Protein AF-J9VRS9-F1 (afdb_monomer_lite)

InterPro domains:
  IPR029058 Alpha/Beta hydrolase fold [G3DSA:3.40.50.1820] (5-91)
  IPR029058 Alpha/Beta hydrolase fold [SSF53474] (12-67)

Foldseek 3Di:
DDPPPDPDFFEAAEDEFFADDLLQAAALVRDPPPCVVVVCVVVRYHYHRDFAWGDFLAFLVSRVVRVVVVLVQLQDCP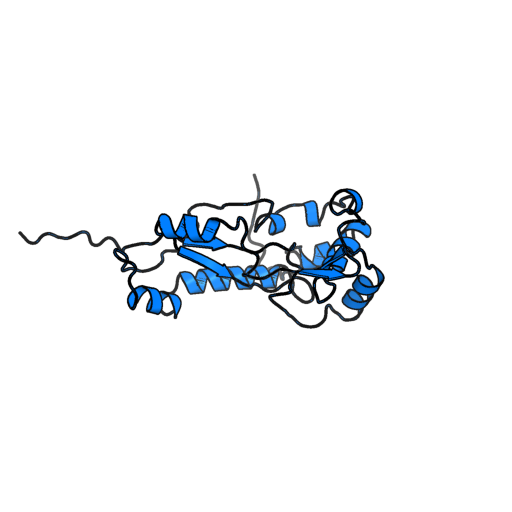HPVVVCCCVDPDVPHDGHYDDDPPDDDQDPCRVPSLVDCPLQPQDPCCVVPPVQAAPQDLVLLVVCVVVRNPDTDRHWDWDADPNYIATPSRRSNVSVNCSVVSDCVSVVRSPPVVDDPPPPDDDDDD

pLDDT: mean 72.9, std 18.83, range [24.62, 94.75]

Radius of gyration: 20.48 Å; chains: 1; bounding box: 52×32×69 Å

Secondary structure (DSSP, 8-state):
-------------EEEEE--STTTSB-TT--SSTTHHHHHHHTT-EEEEE--PPBTTB-HHHHHHHHHHHHHHHH-TTSHHHHHHHHS--TT---------S----STTTTTGGG-GGGTS---HHHHS-TTTB---HHHHHHHHHHTTSS--S-B-EEEETTEEEETTSTHHHHHHHHHHT-HHHHHHH-GGGS-GGG-------

Sequence (206 aa):
MSDKVNDRALSAPVVIHYHRGGMLIGSKGDIYPSFMPVYLQSRKILLILLNYRLLFPSSADDIIEDVRSLFIYIASAETELSFILFQRPLPGYFGSIVPRPIGWLDLFGMGGDWLLDFWINGVDVERTMPLDITLHDMAKADELMKTGGGAVVSEVESVLVDGKVTGELGRFNLWIAWQKRASSLAMSYLSLESQPDSLKYRISLG

Organism: Cryptococcus neoformans (strain H99 / ATCC 208821 / CBS 10515 / FGSC 9487) (NCBI:txid235443)

Structure (mmCIF, N/CA/C/O backbone):
data_AF-J9VRS9-F1
#
_entry.id   AF-J9VRS9-F1
#
loop_
_atom_site.group_PDB
_atom_site.id
_atom_site.type_symbol
_atom_site.label_atom_id
_atom_site.label_alt_id
_atom_site.label_comp_id
_atom_site.label_asym_id
_atom_site.label_entity_id
_atom_site.label_seq_id
_atom_site.pdbx_PDB_ins_code
_atom_site.Cartn_x
_atom_site.Cartn_y
_atom_site.Cartn_z
_atom_site.occupancy
_atom_site.B_iso_or_equiv
_atom_site.auth_seq_id
_atom_site.auth_comp_id
_atom_site.auth_asym_id
_atom_site.auth_atom_id
_atom_site.pdbx_PDB_model_num
ATOM 1 N N . MET A 1 1 ? -29.142 4.183 46.482 1.00 34.84 1 MET A N 1
ATOM 2 C CA . MET A 1 1 ? -28.276 3.286 45.692 1.00 34.84 1 MET A CA 1
ATOM 3 C C . MET A 1 1 ? -28.302 3.800 44.266 1.00 34.84 1 MET A C 1
ATOM 5 O O . MET A 1 1 ? -29.303 3.604 43.598 1.00 34.84 1 MET A O 1
ATOM 9 N N . SER A 1 2 ? -27.299 4.584 43.860 1.00 36.31 2 SER A N 1
ATOM 10 C CA . SER A 1 2 ? -27.148 4.985 42.459 1.00 36.31 2 SER A CA 1
ATOM 11 C C . SER A 1 2 ? -26.280 3.936 41.783 1.00 36.31 2 SER A C 1
ATOM 13 O O . SER A 1 2 ? -25.143 3.722 42.213 1.00 36.31 2 SER A O 1
ATOM 15 N N . ASP A 1 3 ? -26.810 3.285 40.758 1.00 35.25 3 ASP A N 1
ATOM 16 C CA . ASP A 1 3 ? -26.019 2.424 39.895 1.00 35.25 3 ASP A CA 1
ATOM 17 C C . ASP A 1 3 ? -24.893 3.257 39.283 1.00 35.25 3 ASP A C 1
ATOM 19 O O . ASP A 1 3 ? -25.112 4.131 38.444 1.00 35.25 3 ASP A O 1
ATOM 23 N N . LYS A 1 4 ? -23.663 3.001 39.739 1.00 37.66 4 LYS A N 1
ATOM 24 C CA . LYS A 1 4 ? -22.459 3.355 38.996 1.00 37.66 4 LYS A CA 1
ATOM 25 C C . LYS A 1 4 ? -22.450 2.470 37.754 1.00 37.66 4 LYS A C 1
ATOM 27 O O . LYS A 1 4 ? -21.877 1.383 37.764 1.00 37.66 4 LYS A O 1
ATOM 32 N N . VAL A 1 5 ? -23.149 2.905 36.709 1.00 41.66 5 VAL A N 1
ATOM 33 C CA . VAL A 1 5 ? -23.023 2.331 35.370 1.00 41.66 5 VAL A CA 1
ATOM 34 C C . VAL A 1 5 ? -21.581 2.580 34.941 1.00 41.66 5 VAL A C 1
ATOM 36 O O . VAL A 1 5 ? -21.230 3.696 34.595 1.00 41.66 5 VAL A O 1
ATOM 39 N N . ASN A 1 6 ? -20.752 1.545 35.095 1.00 41.41 6 ASN A N 1
ATOM 40 C CA . ASN A 1 6 ? -19.376 1.397 34.622 1.00 41.41 6 ASN A CA 1
ATOM 41 C C . ASN A 1 6 ? -18.811 2.602 33.841 1.00 41.41 6 ASN A C 1
ATOM 43 O O . ASN A 1 6 ? -19.064 2.722 32.645 1.00 41.41 6 ASN A O 1
ATOM 47 N N . ASP A 1 7 ? -17.935 3.387 34.481 1.00 43.78 7 ASP A N 1
ATOM 48 C CA . ASP A 1 7 ? -17.054 4.408 33.874 1.00 43.78 7 ASP A CA 1
ATOM 49 C C . ASP A 1 7 ? -16.003 3.804 32.905 1.00 43.78 7 ASP A C 1
ATOM 51 O O . ASP A 1 7 ? -14.860 4.254 32.815 1.00 43.78 7 ASP A O 1
ATOM 55 N N . ARG A 1 8 ? -16.335 2.731 32.177 1.00 44.84 8 ARG A N 1
ATOM 56 C CA . ARG A 1 8 ? -15.472 2.213 31.117 1.00 44.84 8 ARG A CA 1
ATOM 57 C C . ARG A 1 8 ? -15.678 3.085 29.889 1.00 44.84 8 ARG A C 1
ATOM 59 O O . ARG A 1 8 ? -16.719 2.997 29.244 1.00 44.84 8 ARG A O 1
ATOM 66 N N . ALA A 1 9 ? -14.662 3.880 29.558 1.00 52.41 9 ALA A N 1
ATOM 67 C CA . ALA A 1 9 ? -14.534 4.491 28.243 1.00 52.41 9 ALA A CA 1
ATOM 68 C C . ALA A 1 9 ? -14.827 3.425 27.172 1.00 52.41 9 ALA A C 1
ATOM 70 O O . ALA A 1 9 ? -14.155 2.391 27.118 1.00 52.41 9 ALA A O 1
ATOM 71 N N . LEU A 1 10 ? -15.886 3.633 26.386 1.00 52.78 10 LEU A N 1
ATOM 72 C CA . LEU A 1 10 ? -16.260 2.723 25.309 1.00 52.78 10 LEU A CA 1
ATOM 73 C C . LEU A 1 10 ? -15.180 2.808 24.229 1.00 52.78 10 LEU A C 1
ATOM 75 O O . LEU A 1 10 ? -14.914 3.885 23.705 1.00 52.78 10 LEU A O 1
ATOM 79 N N . SER A 1 11 ? -14.567 1.676 23.897 1.00 64.00 11 SER A N 1
ATOM 80 C CA . SER A 1 11 ? -13.533 1.577 22.869 1.00 64.00 11 SER A CA 1
ATOM 81 C C . SER A 1 11 ? -14.033 0.752 21.684 1.00 64.00 11 SER A C 1
ATOM 83 O O . SER A 1 11 ? -14.698 -0.272 21.856 1.00 64.00 11 SER A O 1
ATOM 85 N N . ALA A 1 12 ? -13.719 1.201 20.466 1.00 70.62 12 ALA A N 1
ATOM 86 C CA . ALA A 1 12 ? -13.956 0.439 19.244 1.00 70.62 12 ALA A CA 1
ATOM 87 C C . ALA A 1 12 ? -12.667 -0.247 18.787 1.00 70.62 12 ALA A C 1
ATOM 89 O O . ALA A 1 12 ? -11.624 0.408 18.741 1.00 70.62 12 ALA A O 1
ATOM 90 N N . PRO A 1 13 ? -12.706 -1.542 18.426 1.00 79.06 13 PRO A N 1
ATOM 91 C CA . PRO A 1 13 ? -11.600 -2.145 17.701 1.00 79.06 13 PRO A CA 1
ATOM 92 C C . PRO A 1 13 ? -11.458 -1.463 16.336 1.00 79.06 13 PRO A C 1
ATOM 94 O O . PRO A 1 13 ? -12.447 -1.227 15.636 1.00 79.06 13 PRO A O 1
ATOM 97 N N . VAL A 1 14 ? -10.216 -1.165 15.966 1.00 81.06 14 VAL A N 1
ATOM 98 C CA . VAL A 1 14 ? -9.851 -0.544 14.692 1.00 81.06 14 VAL A CA 1
ATOM 99 C C . VAL A 1 14 ? -8.888 -1.472 13.964 1.00 81.06 14 VAL A C 1
ATOM 101 O O . VAL A 1 14 ? -7.942 -1.981 14.562 1.00 81.06 14 VAL A O 1
ATOM 104 N N . VAL A 1 15 ? -9.122 -1.670 12.673 1.00 86.38 15 VAL A N 1
ATOM 105 C CA . VAL A 1 15 ? -8.170 -2.260 11.733 1.00 86.38 15 VAL A CA 1
ATOM 106 C C . VAL A 1 15 ? -7.666 -1.142 10.836 1.00 86.38 15 VAL A C 1
ATOM 108 O O . VAL A 1 15 ? -8.458 -0.416 10.238 1.00 86.38 15 VAL A O 1
ATOM 111 N N . ILE A 1 16 ? -6.348 -1.010 10.752 1.00 86.31 16 ILE A N 1
ATOM 112 C CA . ILE A 1 16 ? -5.677 -0.113 9.816 1.00 86.31 16 ILE A CA 1
ATOM 113 C C . ILE A 1 16 ? -5.207 -0.975 8.650 1.00 86.31 16 ILE A C 1
ATOM 115 O O . ILE A 1 16 ? -4.517 -1.971 8.864 1.00 86.31 16 ILE A O 1
ATOM 119 N N . HIS A 1 17 ? -5.609 -0.621 7.436 1.00 88.19 17 HIS A N 1
ATOM 120 C CA . HIS A 1 17 ? -5.218 -1.324 6.221 1.00 88.19 17 HIS A CA 1
ATOM 121 C C . HIS A 1 17 ? -4.231 -0.475 5.426 1.00 88.19 17 HIS A C 1
ATOM 123 O O . HIS A 1 17 ? -4.539 0.648 5.027 1.00 88.19 17 HIS A O 1
ATOM 129 N N . TYR A 1 18 ? -3.047 -1.043 5.215 1.00 87.12 18 TYR A N 1
ATOM 130 C CA . TYR A 1 18 ? -2.034 -0.521 4.311 1.00 87.12 18 TYR A CA 1
ATOM 131 C C . TYR A 1 18 ? -2.189 -1.233 2.970 1.00 87.12 18 TYR A C 1
ATOM 133 O O . TYR A 1 18 ? -2.230 -2.466 2.916 1.00 87.12 18 TYR A O 1
ATOM 141 N N . HIS A 1 19 ? -2.322 -0.456 1.900 1.00 88.12 19 HIS A N 1
ATOM 142 C CA . HIS A 1 19 ? -2.557 -0.991 0.564 1.00 88.12 19 HIS A CA 1
ATOM 143 C C . HIS A 1 19 ? -1.327 -1.718 -0.005 1.00 88.12 19 HIS A C 1
ATOM 145 O O . HIS A 1 19 ? -0.219 -1.627 0.529 1.00 88.12 19 HIS A O 1
ATOM 151 N N . ARG A 1 20 ? -1.519 -2.469 -1.099 1.00 82.94 20 ARG A N 1
ATOM 152 C CA . ARG A 1 20 ? -0.439 -3.226 -1.754 1.00 82.94 20 ARG A CA 1
ATOM 153 C C . ARG A 1 20 ? 0.386 -2.303 -2.654 1.00 82.94 20 ARG A C 1
ATOM 155 O O . ARG A 1 20 ? 0.269 -1.085 -2.592 1.00 82.94 20 ARG A O 1
ATOM 162 N N . GLY A 1 21 ? 1.225 -2.898 -3.502 1.00 83.31 21 GLY A N 1
ATOM 163 C CA . GLY A 1 21 ? 2.004 -2.172 -4.509 1.00 83.31 21 GLY A CA 1
ATOM 164 C C . GLY A 1 21 ? 3.462 -1.939 -4.125 1.00 83.31 21 GLY A C 1
ATOM 165 O O . GLY A 1 21 ? 4.133 -1.113 -4.743 1.00 83.31 21 GLY A O 1
ATOM 166 N N . GLY A 1 22 ? 3.959 -2.666 -3.115 1.00 81.25 22 GLY A N 1
ATOM 167 C CA . GLY A 1 22 ? 5.380 -2.697 -2.772 1.00 81.25 22 GLY A CA 1
ATOM 168 C C . GLY A 1 22 ? 5.943 -1.312 -2.452 1.00 81.25 22 GLY A C 1
ATOM 169 O O . GLY A 1 22 ? 7.040 -0.970 -2.877 1.00 81.25 22 GLY A O 1
ATOM 170 N N . MET A 1 23 ? 5.139 -0.467 -1.800 1.00 87.62 23 MET A N 1
ATOM 171 C CA . MET A 1 23 ? 5.456 0.934 -1.501 1.00 87.62 23 MET A CA 1
ATOM 172 C C . MET A 1 23 ? 5.707 1.839 -2.722 1.00 87.62 23 MET A C 1
ATOM 174 O O . MET A 1 23 ? 5.973 3.010 -2.516 1.00 87.62 23 MET A O 1
ATOM 178 N N . LEU A 1 24 ? 5.623 1.370 -3.969 1.00 87.62 24 LEU A N 1
ATOM 179 C CA . LEU A 1 24 ? 5.909 2.166 -5.178 1.00 87.62 24 LEU A CA 1
ATOM 180 C C . LEU A 1 24 ? 4.651 2.599 -5.928 1.00 87.62 24 LEU A C 1
ATOM 182 O O . LEU A 1 24 ? 4.670 3.596 -6.655 1.00 87.62 24 LEU A O 1
ATOM 186 N N . ILE A 1 25 ? 3.590 1.811 -5.781 1.00 90.06 25 ILE A N 1
ATOM 187 C CA . ILE A 1 25 ? 2.266 2.025 -6.362 1.00 90.06 25 ILE A CA 1
ATOM 188 C C . ILE A 1 25 ? 1.191 1.638 -5.336 1.00 90.06 25 ILE A C 1
ATOM 190 O O . ILE A 1 25 ? 1.514 1.185 -4.238 1.00 90.06 25 ILE A O 1
ATOM 194 N N . GLY A 1 26 ? -0.075 1.776 -5.714 1.00 90.38 26 GLY A N 1
ATOM 195 C CA . GLY A 1 26 ? -1.242 1.443 -4.907 1.00 90.38 26 GLY A CA 1
ATOM 196 C C . GLY A 1 26 ? -1.982 2.680 -4.410 1.00 90.38 26 GLY A C 1
ATOM 197 O O . GLY A 1 26 ? -1.518 3.810 -4.559 1.00 90.38 26 GLY A O 1
ATOM 198 N N . SER A 1 27 ? -3.159 2.443 -3.844 1.00 92.56 27 SER A N 1
ATOM 199 C CA . SER A 1 27 ? -3.989 3.448 -3.188 1.00 92.56 27 SER A CA 1
ATOM 200 C C . SER A 1 27 ? -4.860 2.771 -2.134 1.00 92.56 27 SER A C 1
ATOM 202 O O . SER A 1 27 ? -5.050 1.554 -2.145 1.00 92.56 27 SER A O 1
ATOM 204 N N . LYS A 1 28 ? -5.481 3.555 -1.255 1.00 91.50 28 LYS A N 1
ATOM 205 C CA . LYS A 1 28 ? -6.481 3.085 -0.285 1.00 91.50 28 LYS A CA 1
ATOM 206 C C . LYS A 1 28 ? -7.670 2.344 -0.919 1.00 91.50 28 LYS A C 1
ATOM 208 O O . LYS A 1 28 ? -8.435 1.708 -0.198 1.00 91.50 28 LYS A O 1
ATOM 213 N N . GLY A 1 29 ? -7.866 2.466 -2.236 1.00 90.19 29 GLY A N 1
ATOM 214 C CA . GLY A 1 29 ? -8.877 1.728 -2.992 1.00 90.19 29 GLY A CA 1
ATOM 215 C C . GLY A 1 29 ? -8.516 0.259 -3.235 1.00 90.19 29 GLY A C 1
ATOM 216 O O . GLY A 1 29 ? -9.416 -0.552 -3.453 1.00 90.19 29 GLY A O 1
ATOM 217 N N . ASP A 1 30 ? -7.235 -0.106 -3.133 1.00 87.00 30 ASP A N 1
ATOM 218 C CA . ASP A 1 30 ? -6.729 -1.476 -3.287 1.00 87.00 30 ASP A CA 1
ATOM 219 C C . ASP A 1 30 ? -6.983 -2.315 -2.024 1.00 87.00 30 ASP A C 1
ATOM 221 O O . ASP A 1 30 ? -6.085 -2.744 -1.296 1.00 87.00 30 ASP A O 1
ATOM 225 N N . ILE A 1 31 ? -8.267 -2.506 -1.727 1.00 86.50 31 ILE A N 1
ATOM 226 C CA . ILE A 1 31 ? -8.725 -3.253 -0.565 1.00 86.50 31 ILE A CA 1
ATOM 227 C C . ILE A 1 31 ? -8.597 -4.744 -0.851 1.00 86.50 31 ILE A C 1
ATOM 229 O O . ILE A 1 31 ? -9.312 -5.308 -1.686 1.00 86.50 31 ILE A O 1
ATOM 233 N N . TYR A 1 32 ? -7.766 -5.414 -0.060 1.00 80.62 32 TYR A N 1
ATOM 234 C CA . TYR A 1 32 ? -7.647 -6.860 -0.093 1.00 80.62 32 TYR A CA 1
ATOM 235 C C . TYR A 1 32 ? -7.672 -7.461 1.320 1.00 80.62 32 TYR A C 1
ATOM 237 O O . TYR A 1 32 ? -6.973 -6.967 2.205 1.00 80.62 32 TYR A O 1
ATOM 245 N N . PRO A 1 33 ? -8.427 -8.554 1.534 1.00 85.50 33 PRO A N 1
ATOM 246 C CA . PRO A 1 33 ? -9.375 -9.163 0.600 1.00 85.50 33 PRO A CA 1
ATOM 247 C C . PRO A 1 33 ? -10.647 -8.311 0.452 1.00 85.50 33 PRO A C 1
ATOM 249 O O . PRO A 1 33 ? -11.064 -7.630 1.387 1.00 85.50 33 PRO A O 1
ATOM 252 N N . SER A 1 34 ? -11.314 -8.387 -0.701 1.00 87.88 34 SER A N 1
ATOM 253 C CA . SER A 1 34 ? -12.469 -7.526 -1.027 1.00 87.88 34 SER A CA 1
ATOM 254 C C . SER A 1 34 ? -13.668 -7.679 -0.079 1.00 87.88 34 SER A C 1
ATOM 256 O O . SER A 1 34 ? -14.477 -6.762 0.049 1.00 87.88 34 SER A O 1
ATOM 258 N N . PHE A 1 35 ? -13.780 -8.805 0.635 1.00 88.88 35 PHE A N 1
ATOM 259 C CA . PHE A 1 35 ? -14.828 -9.018 1.639 1.00 88.88 35 PHE A CA 1
ATOM 260 C C . PHE A 1 35 ? -14.574 -8.273 2.963 1.00 88.88 35 PHE A C 1
ATOM 262 O O . PHE A 1 35 ? -15.483 -8.174 3.792 1.00 88.88 35 PHE A O 1
ATOM 269 N N . MET A 1 36 ? -13.351 -7.784 3.196 1.00 89.56 36 MET A N 1
ATOM 270 C CA . MET A 1 36 ? -12.912 -7.249 4.486 1.00 89.56 36 MET A CA 1
ATOM 271 C C . MET A 1 36 ? -13.786 -6.096 5.007 1.00 89.56 36 MET A C 1
ATOM 273 O O . MET A 1 36 ? -14.166 -6.165 6.178 1.00 89.56 36 MET A O 1
ATOM 277 N N . PRO A 1 37 ? -14.188 -5.088 4.203 1.00 91.19 37 PRO A N 1
ATOM 278 C CA . PRO A 1 37 ? -15.027 -3.996 4.700 1.00 91.19 37 PRO A CA 1
ATOM 279 C C . PRO A 1 37 ? -16.362 -4.490 5.264 1.00 91.19 37 PRO A C 1
ATOM 281 O O . PRO A 1 37 ? -16.722 -4.159 6.393 1.00 91.19 37 PRO A O 1
ATOM 284 N N . VAL A 1 38 ? -17.059 -5.355 4.517 1.00 92.12 38 VAL A N 1
ATOM 285 C CA . VAL A 1 38 ? -18.355 -5.920 4.926 1.00 92.12 38 VAL A CA 1
ATOM 286 C C . VAL A 1 38 ? -18.194 -6.784 6.177 1.00 92.12 38 VAL A C 1
ATOM 288 O O . VAL A 1 38 ? -18.985 -6.682 7.119 1.00 92.12 38 VAL A O 1
ATOM 291 N N . TYR A 1 39 ? -17.146 -7.610 6.219 1.00 92.44 39 TYR A N 1
ATOM 292 C CA . TYR A 1 39 ? -16.859 -8.471 7.361 1.00 92.44 39 TYR A CA 1
ATOM 293 C C . TYR A 1 39 ? -16.598 -7.664 8.640 1.00 92.44 39 TYR A C 1
ATOM 295 O O . TYR A 1 39 ? -17.257 -7.901 9.655 1.00 92.44 39 TYR A O 1
ATOM 303 N N . LEU A 1 40 ? -15.690 -6.685 8.596 1.00 90.19 40 LEU A N 1
ATOM 304 C CA . LEU A 1 40 ? -15.343 -5.853 9.752 1.00 90.19 40 LEU A CA 1
ATOM 305 C C . LEU A 1 40 ? -16.533 -5.012 10.219 1.00 90.19 40 LEU A C 1
ATOM 307 O O . LEU A 1 40 ? -16.828 -4.981 11.417 1.00 90.19 40 LEU A O 1
ATOM 311 N N . GLN A 1 41 ? -17.290 -4.437 9.282 1.00 86.94 41 GLN A N 1
ATOM 312 C CA . GLN A 1 41 ? -18.505 -3.691 9.595 1.00 86.94 41 GLN A CA 1
ATOM 313 C C . GLN A 1 41 ? -19.533 -4.565 10.328 1.00 86.94 41 GLN A C 1
ATOM 315 O O . GLN A 1 41 ? -20.074 -4.143 11.351 1.00 86.94 41 GLN A O 1
ATOM 320 N N . SER A 1 42 ? -19.759 -5.808 9.880 1.00 90.44 42 SER A N 1
ATOM 321 C CA . SER A 1 42 ? -20.684 -6.742 10.546 1.00 90.44 42 SER A CA 1
ATOM 322 C C . SER A 1 42 ? -20.274 -7.084 11.989 1.00 90.44 42 SER A C 1
ATOM 324 O O . SER A 1 42 ? -21.116 -7.422 12.822 1.00 90.44 42 SER A O 1
ATOM 326 N N . ARG A 1 43 ? -18.978 -6.959 12.303 1.00 88.06 43 ARG A N 1
ATOM 327 C CA . ARG A 1 43 ? -18.382 -7.194 13.627 1.00 88.06 43 ARG A CA 1
ATOM 328 C C . ARG A 1 43 ? -18.233 -5.919 14.455 1.00 88.06 43 ARG A C 1
ATOM 330 O O . ARG A 1 43 ? -17.713 -5.993 15.564 1.00 88.06 43 ARG A O 1
ATOM 337 N N . LYS A 1 44 ? -18.709 -4.778 13.943 1.00 83.06 44 LYS A N 1
ATOM 338 C CA . LYS A 1 44 ? -18.564 -3.453 14.562 1.00 83.06 44 LYS A CA 1
ATOM 339 C C . LYS A 1 44 ? -17.096 -3.058 14.781 1.00 83.06 44 LYS A C 1
ATOM 341 O O . LYS A 1 44 ? -16.749 -2.430 15.777 1.00 83.06 44 LYS A O 1
ATOM 346 N N . ILE A 1 45 ? -16.237 -3.452 13.844 1.00 84.44 45 ILE A N 1
ATOM 347 C CA . ILE A 1 45 ? -14.826 -3.075 13.797 1.00 84.44 45 ILE A CA 1
ATOM 348 C C . ILE A 1 45 ? -14.686 -1.941 12.783 1.00 84.44 45 ILE A C 1
ATOM 350 O O . ILE A 1 45 ? -15.175 -2.050 11.658 1.00 84.44 45 ILE A O 1
ATOM 354 N N . LEU A 1 46 ? -14.032 -0.850 13.182 1.00 83.94 46 LEU A N 1
ATOM 355 C CA . LEU A 1 46 ? -13.735 0.259 12.279 1.00 83.94 46 LEU A CA 1
ATOM 356 C C . LEU A 1 46 ? -12.586 -0.137 11.350 1.00 83.94 46 LEU A C 1
ATOM 358 O O . LEU A 1 46 ? -11.583 -0.678 11.806 1.00 83.94 46 LEU A O 1
ATOM 362 N N . LEU A 1 47 ? -12.724 0.155 10.060 1.00 87.19 47 LEU A N 1
ATOM 363 C CA . LEU A 1 47 ? -11.665 -0.019 9.070 1.00 87.19 47 LEU A CA 1
ATOM 364 C C . LEU A 1 47 ? -11.156 1.359 8.644 1.00 87.19 47 LEU A C 1
ATOM 366 O O . LEU A 1 47 ? -11.930 2.170 8.140 1.00 87.19 47 LEU A O 1
ATOM 370 N N . ILE A 1 48 ? -9.864 1.609 8.841 1.00 87.69 48 ILE A N 1
ATOM 371 C CA . ILE A 1 48 ? -9.167 2.800 8.356 1.00 87.69 48 ILE A CA 1
ATOM 372 C C . ILE A 1 48 ? -8.343 2.389 7.142 1.00 87.69 48 ILE A C 1
ATOM 374 O O . ILE A 1 48 ? -7.418 1.588 7.258 1.00 87.69 48 ILE A O 1
ATOM 378 N N . LEU A 1 49 ? -8.694 2.946 5.987 1.00 89.50 49 LEU A N 1
ATOM 379 C CA . LEU A 1 49 ? -7.931 2.832 4.749 1.00 89.50 49 LEU A CA 1
ATOM 380 C C . LEU A 1 49 ? -7.129 4.122 4.588 1.00 89.50 49 LEU A C 1
ATOM 382 O O . LEU A 1 49 ? -7.716 5.207 4.660 1.00 89.50 49 LEU A O 1
ATOM 386 N N . LEU A 1 50 ? -5.822 4.029 4.366 1.00 89.06 50 LEU A N 1
ATOM 387 C CA . LEU A 1 50 ? -4.976 5.210 4.210 1.00 89.06 50 LEU A CA 1
ATOM 388 C C . LEU A 1 50 ? -4.130 5.159 2.945 1.00 89.06 50 LEU A C 1
ATOM 390 O O . LEU A 1 50 ? -3.744 4.092 2.480 1.00 89.06 50 LEU A O 1
ATOM 394 N N . ASN A 1 51 ? -3.821 6.353 2.452 1.00 93.62 51 ASN A N 1
ATOM 395 C CA . ASN A 1 51 ? -2.704 6.592 1.553 1.00 93.62 51 ASN A CA 1
ATOM 396 C C . ASN A 1 51 ? -1.513 7.040 2.411 1.00 93.62 51 ASN A C 1
ATOM 398 O O . ASN A 1 51 ? -1.690 7.819 3.352 1.00 93.62 51 ASN A O 1
ATOM 402 N N . TYR A 1 52 ? -0.320 6.572 2.075 1.00 92.31 52 TYR A N 1
ATOM 403 C CA . TYR A 1 52 ? 0.955 6.999 2.657 1.00 92.31 52 TYR A CA 1
ATOM 404 C C . TYR A 1 52 ? 1.919 7.319 1.512 1.00 92.31 52 TYR A C 1
ATOM 406 O O . TYR A 1 52 ? 1.700 6.869 0.387 1.00 92.31 52 TYR A O 1
ATOM 414 N N . ARG A 1 53 ? 2.951 8.136 1.750 1.00 94.25 53 ARG A N 1
ATOM 415 C CA . ARG A 1 53 ? 3.929 8.491 0.710 1.00 94.25 53 ARG A CA 1
ATOM 416 C C . ARG A 1 53 ? 4.521 7.232 0.070 1.00 94.25 53 ARG A C 1
ATOM 418 O O . ARG A 1 53 ? 4.888 6.292 0.757 1.00 94.25 53 ARG A O 1
ATOM 425 N N . LEU A 1 54 ? 4.620 7.208 -1.254 1.00 91.81 54 LEU A N 1
ATOM 426 C CA . LEU A 1 54 ? 5.192 6.087 -1.998 1.00 91.81 54 LEU A CA 1
ATOM 427 C C . LEU A 1 54 ? 6.673 6.328 -2.282 1.00 91.81 54 LEU A C 1
ATOM 429 O O . LEU A 1 54 ? 7.090 7.456 -2.561 1.00 91.81 54 LEU A O 1
ATOM 433 N N . LEU A 1 55 ? 7.454 5.252 -2.258 1.00 87.12 55 LEU A N 1
ATOM 434 C CA . LEU A 1 55 ? 8.877 5.262 -2.533 1.00 87.12 55 LEU A CA 1
ATOM 435 C C . LEU A 1 55 ? 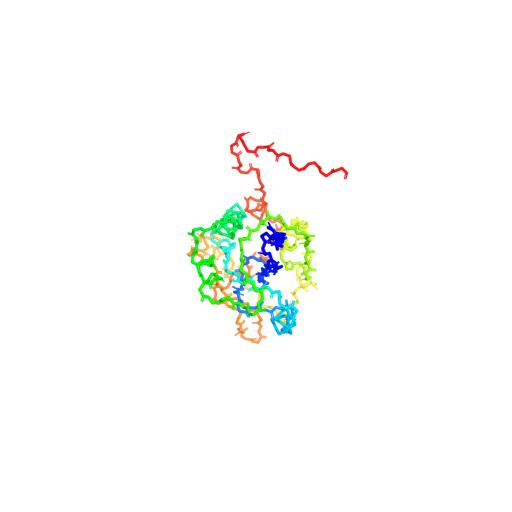9.195 5.889 -3.889 1.00 87.12 55 LEU A C 1
ATOM 437 O O . LEU A 1 55 ? 8.509 5.717 -4.900 1.00 87.12 55 LEU A O 1
ATOM 441 N N . PHE A 1 56 ? 10.299 6.621 -3.811 1.00 85.94 56 PHE A N 1
ATOM 442 C CA . PHE A 1 56 ? 10.952 7.477 -4.779 1.00 85.94 56 PHE A CA 1
ATOM 443 C C . PHE A 1 56 ? 10.048 8.517 -5.473 1.00 85.94 56 PHE A C 1
ATOM 445 O O . PHE A 1 56 ? 9.254 8.166 -6.346 1.00 85.94 56 PHE A O 1
ATOM 452 N N . PRO A 1 57 ? 10.172 9.818 -5.134 1.00 89.50 57 PRO A N 1
ATOM 453 C CA . PRO A 1 57 ? 11.284 10.449 -4.399 1.00 89.50 57 PRO A CA 1
ATOM 454 C C . PRO A 1 57 ? 11.298 10.232 -2.879 1.00 89.50 57 PRO A 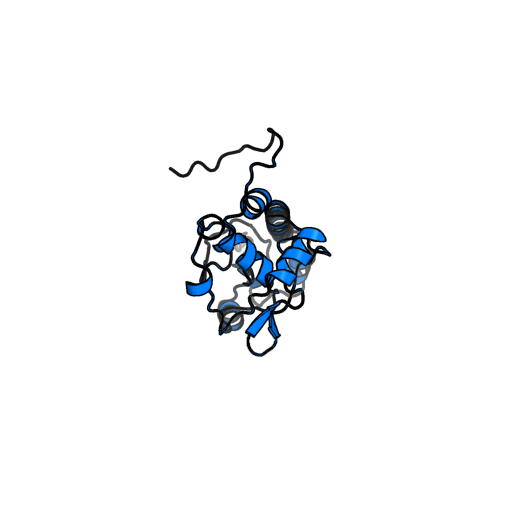C 1
ATOM 456 O O . PRO A 1 57 ? 12.325 10.495 -2.260 1.00 89.50 57 PRO A O 1
ATOM 459 N N . SER A 1 58 ? 10.199 9.779 -2.270 1.00 90.75 58 SER A N 1
ATOM 460 C CA . SER A 1 58 ? 10.146 9.578 -0.817 1.00 90.75 58 SER A CA 1
ATOM 461 C C . SER A 1 58 ? 10.982 8.382 -0.363 1.00 90.75 58 SER A C 1
ATOM 463 O O . SER A 1 58 ? 11.303 7.481 -1.144 1.00 90.75 58 SER A O 1
ATOM 465 N N . SER A 1 59 ? 11.324 8.400 0.918 1.00 85.56 59 SER A N 1
ATOM 466 C CA . SER A 1 59 ? 12.135 7.413 1.628 1.00 85.56 59 SER A CA 1
ATOM 467 C C . SER A 1 59 ? 11.297 6.541 2.569 1.00 85.56 59 SER A C 1
ATOM 469 O O . SER A 1 59 ? 10.130 6.829 2.832 1.00 85.56 59 SER A O 1
ATOM 471 N N . ALA A 1 60 ? 11.897 5.483 3.121 1.00 80.38 60 ALA A N 1
ATOM 472 C CA . ALA A 1 60 ? 11.267 4.716 4.194 1.00 80.38 60 ALA A CA 1
ATOM 473 C C . ALA A 1 60 ? 10.988 5.573 5.446 1.00 80.38 60 ALA A C 1
ATOM 475 O O . ALA A 1 60 ? 9.969 5.372 6.105 1.00 80.38 60 ALA A O 1
ATOM 476 N N . ASP A 1 61 ? 11.835 6.563 5.747 1.00 80.56 61 ASP A N 1
ATOM 477 C CA . ASP A 1 61 ? 11.634 7.474 6.883 1.00 80.56 61 ASP A CA 1
ATOM 478 C C . ASP A 1 61 ? 10.372 8.327 6.714 1.00 80.56 61 ASP A C 1
ATOM 480 O O . ASP A 1 61 ? 9.603 8.487 7.663 1.00 80.56 61 ASP A O 1
ATOM 484 N N . ASP A 1 62 ? 10.114 8.803 5.494 1.00 86.75 62 ASP A N 1
ATOM 485 C CA . ASP A 1 62 ? 8.886 9.524 5.148 1.00 86.75 62 ASP A CA 1
ATOM 486 C C . ASP A 1 62 ? 7.638 8.653 5.388 1.00 86.75 62 ASP A C 1
ATOM 488 O O . ASP A 1 62 ? 6.642 9.103 5.955 1.00 86.75 62 ASP A O 1
ATOM 492 N N . ILE A 1 63 ? 7.702 7.374 5.011 1.00 87.06 63 ILE A N 1
ATOM 493 C CA . ILE A 1 63 ? 6.611 6.411 5.229 1.00 87.06 63 ILE A CA 1
ATOM 494 C C . ILE A 1 63 ? 6.389 6.172 6.726 1.00 87.06 63 ILE A C 1
ATOM 496 O O . ILE A 1 63 ? 5.252 6.175 7.206 1.00 87.06 63 ILE A O 1
ATOM 500 N N . ILE A 1 64 ? 7.471 5.992 7.486 1.00 83.56 64 ILE A N 1
ATOM 501 C CA . ILE A 1 64 ? 7.419 5.815 8.941 1.00 83.56 64 ILE A CA 1
ATOM 502 C C . ILE A 1 64 ? 6.837 7.063 9.615 1.00 83.56 64 ILE A C 1
ATOM 504 O O . ILE A 1 64 ? 6.071 6.943 10.575 1.00 83.56 64 ILE A O 1
ATOM 508 N N . GLU A 1 65 ? 7.174 8.258 9.136 1.00 86.94 65 GLU A N 1
ATOM 509 C CA . GLU A 1 65 ? 6.595 9.507 9.622 1.00 86.94 65 GLU A CA 1
ATOM 510 C C . GLU A 1 65 ? 5.086 9.572 9.354 1.00 86.94 65 GLU A C 1
ATOM 512 O O . GLU A 1 65 ? 4.331 9.910 10.267 1.00 86.94 65 GLU A O 1
ATOM 517 N N . ASP A 1 66 ? 4.622 9.175 8.167 1.00 90.62 66 ASP A N 1
ATOM 518 C CA . ASP A 1 66 ? 3.187 9.128 7.850 1.00 90.62 66 ASP A CA 1
ATOM 519 C C . ASP A 1 66 ? 2.438 8.155 8.770 1.00 90.62 66 ASP A C 1
ATOM 521 O O . ASP A 1 66 ? 1.365 8.465 9.294 1.00 90.62 66 ASP A O 1
ATOM 525 N N . VAL A 1 67 ? 3.038 6.994 9.043 1.00 85.56 67 VAL A N 1
ATOM 526 C CA . VAL A 1 67 ? 2.500 6.000 9.981 1.00 85.56 67 VAL A CA 1
ATOM 527 C C . VAL A 1 67 ? 2.425 6.568 11.395 1.00 85.56 67 VAL A C 1
ATOM 529 O O . VAL A 1 67 ? 1.397 6.441 12.058 1.00 85.56 67 VAL A O 1
ATOM 532 N N . ARG A 1 68 ? 3.482 7.232 11.875 1.00 84.25 68 ARG A N 1
ATOM 533 C CA . ARG A 1 68 ? 3.486 7.871 13.201 1.00 84.25 68 ARG A CA 1
ATOM 534 C C . ARG A 1 68 ? 2.412 8.950 13.293 1.00 84.25 68 ARG A C 1
ATOM 536 O O . ARG A 1 68 ? 1.660 8.967 14.267 1.00 84.25 68 ARG A O 1
ATOM 543 N N . SER A 1 69 ? 2.308 9.794 12.271 1.00 89.12 69 SER A N 1
ATOM 544 C CA . SER A 1 69 ? 1.288 10.837 12.160 1.00 89.12 69 SER A CA 1
ATOM 545 C C . SER A 1 69 ? -0.125 10.259 12.205 1.00 89.12 69 SER A C 1
ATOM 547 O O . SER A 1 69 ? -0.971 10.787 12.925 1.00 89.12 69 SER A O 1
ATOM 549 N N . LEU A 1 70 ? -0.373 9.126 11.540 1.00 86.94 70 LEU A N 1
ATOM 550 C CA . LEU A 1 70 ? -1.645 8.410 11.638 1.00 86.94 70 LEU A CA 1
ATOM 551 C C . LEU A 1 70 ? -1.945 7.979 13.078 1.00 86.94 70 LEU A C 1
ATOM 553 O O . LEU A 1 70 ? -3.044 8.221 13.574 1.00 86.94 70 LEU A O 1
ATOM 557 N N . PHE A 1 71 ? -0.992 7.343 13.763 1.00 83.19 71 PHE A N 1
ATOM 558 C CA . PHE A 1 71 ? -1.213 6.894 15.139 1.00 83.19 71 PHE A CA 1
ATOM 559 C C . PHE A 1 71 ? -1.433 8.065 16.103 1.00 83.19 71 PHE A C 1
ATOM 561 O O . PHE A 1 71 ? -2.276 7.953 16.991 1.00 83.19 71 PHE A O 1
ATOM 568 N N . ILE A 1 72 ? -0.744 9.193 15.908 1.00 83.44 72 ILE A N 1
ATOM 569 C CA . ILE A 1 72 ? -0.977 10.433 16.666 1.00 83.44 72 ILE A CA 1
ATOM 570 C C . ILE A 1 72 ? -2.386 10.972 16.396 1.00 83.44 72 ILE A C 1
ATOM 572 O O . ILE A 1 72 ? -3.105 11.306 17.337 1.00 83.44 72 ILE A O 1
ATOM 576 N N . TYR A 1 73 ? -2.799 11.021 15.128 1.00 83.69 73 TYR A N 1
ATOM 577 C CA . TYR A 1 73 ? -4.131 11.470 14.729 1.00 83.69 73 TYR A CA 1
ATOM 578 C C . TYR A 1 73 ? -5.223 10.595 15.357 1.00 83.69 73 TYR A C 1
ATOM 580 O O . TYR A 1 73 ? -6.129 11.100 16.011 1.00 83.69 73 TYR A O 1
ATOM 588 N N . ILE A 1 74 ? -5.097 9.272 15.250 1.00 79.56 74 ILE A N 1
ATOM 589 C CA . ILE A 1 74 ? -6.040 8.317 15.843 1.00 79.56 74 ILE A CA 1
ATOM 590 C C . ILE A 1 74 ? -6.067 8.438 17.376 1.00 79.56 74 ILE A C 1
ATOM 592 O O . ILE A 1 74 ? -7.131 8.312 17.971 1.00 79.56 74 ILE A O 1
ATOM 596 N N . ALA A 1 75 ? -4.927 8.691 18.027 1.00 75.12 75 ALA A N 1
ATOM 597 C CA . ALA A 1 75 ? -4.851 8.876 19.480 1.00 75.12 75 ALA A CA 1
ATOM 598 C C . ALA A 1 75 ? -5.525 10.157 19.977 1.00 75.12 75 ALA A C 1
ATOM 600 O O . ALA A 1 75 ? -5.894 10.250 21.150 1.00 75.12 75 ALA A O 1
ATOM 601 N N . SER A 1 76 ? -5.608 11.171 19.119 1.00 75.75 76 SER A N 1
ATOM 602 C CA . SER A 1 76 ? -6.030 12.501 19.520 1.00 75.75 76 SER A CA 1
ATOM 603 C C . SER A 1 76 ? -7.552 12.601 19.604 1.00 75.75 76 SER A C 1
ATOM 605 O O . SER A 1 76 ? -8.288 12.263 18.674 1.00 75.75 76 SER A O 1
ATOM 607 N N . ALA A 1 77 ? -8.025 13.128 20.735 1.00 71.94 77 ALA A N 1
ATOM 608 C CA . ALA A 1 77 ? -9.432 13.440 20.962 1.00 71.94 77 ALA A CA 1
ATOM 609 C C . ALA A 1 77 ? -9.898 14.699 20.207 1.00 71.94 77 ALA A C 1
ATOM 611 O O . ALA A 1 77 ? -11.096 14.974 20.184 1.00 71.94 77 ALA A O 1
ATOM 612 N N . GLU A 1 78 ? -8.982 15.430 19.571 1.00 78.50 78 GLU A N 1
ATOM 613 C CA . GLU A 1 78 ? -9.221 16.712 18.897 1.00 78.50 78 GLU A CA 1
ATOM 614 C C . GLU A 1 78 ? -9.120 16.580 17.370 1.00 78.50 78 GLU A C 1
ATOM 616 O O . GLU A 1 78 ? -8.598 17.454 16.681 1.00 78.50 78 GLU A O 1
ATOM 621 N N . THR A 1 79 ? -9.580 15.458 16.819 1.00 75.12 79 THR A N 1
ATOM 622 C CA . THR A 1 79 ? -9.512 15.184 15.381 1.00 75.12 79 THR A CA 1
ATOM 623 C C . THR A 1 79 ? -10.886 15.111 14.756 1.00 75.12 79 THR A C 1
ATOM 625 O O . THR A 1 79 ? -11.879 14.807 15.406 1.00 75.12 79 THR A O 1
ATOM 628 N N . GLU A 1 80 ? -10.963 15.348 13.450 1.00 78.25 80 GLU A N 1
ATOM 629 C CA . GLU A 1 80 ? -12.213 15.153 12.717 1.00 78.25 80 GLU A CA 1
ATOM 630 C C . GLU A 1 80 ? -12.771 13.733 12.922 1.00 78.25 80 GLU A C 1
ATOM 632 O O . GLU A 1 80 ? -13.967 13.576 13.148 1.00 78.25 80 GLU A O 1
ATOM 637 N N . LEU A 1 81 ? -11.909 12.709 12.947 1.00 74.69 81 LEU A N 1
ATOM 638 C CA . LEU A 1 81 ? -12.303 11.336 13.258 1.00 74.69 81 LEU A CA 1
ATOM 639 C C . LEU A 1 81 ? -12.943 11.214 14.645 1.00 74.69 81 LEU A C 1
ATOM 641 O O . LEU A 1 81 ? -14.003 10.597 14.760 1.00 74.69 81 LEU A O 1
ATOM 645 N N . SER A 1 82 ? -12.342 11.801 15.687 1.00 69.44 82 SER A N 1
ATOM 646 C CA . SER A 1 82 ? -12.942 11.775 17.022 1.00 69.44 82 SER A CA 1
ATOM 647 C C . SER A 1 82 ? -14.304 12.476 17.007 1.00 69.44 82 SER A C 1
ATOM 649 O O . SER A 1 82 ? -15.287 11.896 17.466 1.00 69.44 82 SER A O 1
ATOM 651 N N . PHE A 1 83 ? -14.413 13.656 16.388 1.00 69.19 83 PHE A N 1
ATOM 652 C CA . PHE A 1 83 ? -15.677 14.388 16.263 1.00 69.19 83 PHE A CA 1
ATOM 653 C C . PHE A 1 83 ? -16.751 13.605 15.496 1.00 69.19 83 PHE A C 1
ATOM 655 O O . PHE A 1 83 ? -17.897 13.563 15.943 1.00 69.19 83 PHE A O 1
ATOM 662 N N . ILE A 1 84 ? -16.408 12.950 14.383 1.00 70.19 84 ILE A N 1
ATOM 663 C CA . ILE A 1 84 ? -17.336 12.116 13.604 1.00 70.19 84 ILE A CA 1
ATOM 664 C C . ILE A 1 84 ? -17.850 10.955 14.457 1.00 70.19 84 ILE A C 1
ATOM 666 O O . ILE A 1 84 ? -19.057 10.707 14.487 1.00 70.19 84 ILE A O 1
ATOM 670 N N . LEU A 1 85 ? -16.958 10.275 15.181 1.00 66.75 85 LEU A N 1
ATOM 671 C CA . LEU A 1 85 ? -17.330 9.180 16.077 1.00 66.75 85 LEU A CA 1
ATOM 672 C C . LEU A 1 85 ? -18.205 9.660 17.249 1.00 66.75 85 LEU A C 1
ATOM 674 O O . LEU A 1 85 ? -19.070 8.910 17.699 1.00 66.75 85 LEU A O 1
ATOM 678 N N . PHE A 1 86 ? -18.041 10.908 17.703 1.00 63.03 86 PHE A N 1
ATOM 679 C CA . PHE A 1 86 ? -18.904 11.526 18.718 1.00 63.03 86 PHE A CA 1
ATOM 680 C C . PHE A 1 86 ? -20.276 11.966 18.177 1.00 63.03 86 PHE A C 1
ATOM 682 O O . PHE A 1 86 ? -21.278 11.812 18.872 1.00 63.03 86 PHE A O 1
ATOM 689 N N . GLN A 1 87 ? -20.348 12.521 16.962 1.00 55.16 87 GLN A N 1
ATOM 690 C CA . GLN A 1 87 ? -21.588 13.071 16.388 1.00 55.16 87 GLN A CA 1
ATOM 691 C C . GLN A 1 87 ? -22.482 12.019 15.725 1.00 55.16 87 GLN A C 1
ATOM 693 O O . GLN A 1 87 ? -23.704 12.172 15.694 1.00 55.16 87 GLN A O 1
ATOM 698 N N . ARG A 1 88 ? -21.889 10.960 15.170 1.00 56.12 88 ARG A N 1
ATOM 699 C CA . ARG A 1 88 ? -22.597 9.831 14.556 1.00 56.12 88 ARG A CA 1
ATOM 700 C C . ARG A 1 88 ? -22.229 8.545 15.285 1.00 56.12 88 ARG A C 1
ATOM 702 O O . ARG A 1 88 ? -21.546 7.695 14.711 1.00 56.12 88 ARG A O 1
ATOM 709 N N . PRO A 1 89 ? -22.675 8.390 16.541 1.00 52.25 89 PRO A N 1
ATOM 710 C CA . PRO A 1 89 ? -22.430 7.165 17.275 1.00 52.25 89 PRO A CA 1
ATOM 711 C C . PRO A 1 89 ? -23.019 5.999 16.481 1.00 52.25 89 PRO A C 1
ATOM 713 O O . PRO A 1 89 ? -24.222 5.949 16.206 1.00 52.25 89 PRO A O 1
ATOM 716 N N . LEU A 1 90 ? -22.172 5.041 16.097 1.00 52.00 90 LEU A N 1
ATOM 717 C CA . LEU A 1 90 ? -22.667 3.719 15.729 1.00 52.00 90 LEU A CA 1
ATOM 718 C C . LEU A 1 90 ? -23.523 3.220 16.905 1.00 52.00 90 LEU A C 1
ATOM 720 O O . LEU A 1 90 ? -23.130 3.452 18.051 1.00 52.00 90 LEU A O 1
ATOM 724 N N . PRO A 1 91 ? -24.665 2.542 16.682 1.00 47.75 91 PRO A N 1
ATOM 725 C CA . PRO A 1 91 ? -25.490 2.042 17.778 1.00 47.75 91 PRO A CA 1
ATOM 726 C C . PRO A 1 91 ? -24.647 1.211 18.767 1.00 47.75 91 PRO A C 1
ATOM 728 O O . PRO A 1 91 ? -24.257 0.077 18.468 1.00 47.75 91 PRO A O 1
ATOM 731 N N . GLY A 1 92 ? -24.340 1.801 19.930 1.00 48.78 92 GLY A N 1
ATOM 732 C CA . GLY A 1 92 ? -23.499 1.213 20.980 1.00 48.78 92 GLY A CA 1
ATOM 733 C C . GLY A 1 92 ? -22.064 1.752 21.139 1.00 48.7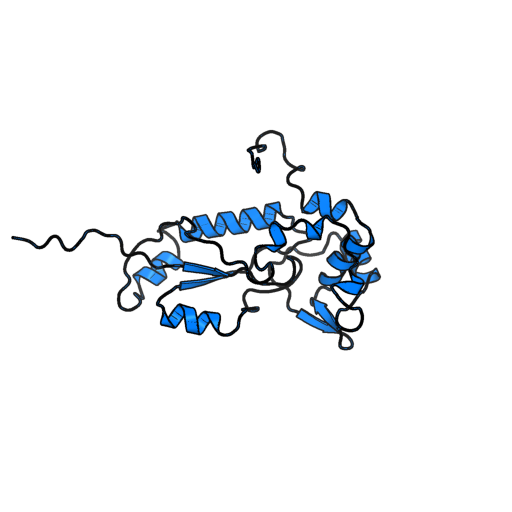8 92 GLY A C 1
ATOM 734 O O . GLY A 1 92 ? -21.323 1.148 21.909 1.00 48.78 92 GLY A O 1
ATOM 735 N N . TYR A 1 93 ? -21.657 2.845 20.479 1.00 47.66 93 TYR A N 1
ATOM 736 C CA . TYR A 1 93 ? -20.306 3.422 20.615 1.00 47.66 93 TYR A CA 1
ATOM 737 C C . TYR A 1 93 ? -20.323 4.904 21.011 1.00 47.66 93 TYR A C 1
ATOM 739 O O . TYR A 1 93 ? -20.871 5.726 20.287 1.00 47.66 93 TYR A O 1
ATOM 747 N N . PHE A 1 94 ? -19.676 5.236 22.136 1.00 47.69 94 PHE A N 1
ATOM 748 C CA . PHE A 1 94 ? -19.396 6.607 22.590 1.00 47.69 94 PHE A CA 1
ATOM 749 C C . PHE A 1 94 ? -18.079 6.640 23.383 1.00 47.69 94 PHE A C 1
ATOM 751 O O . PHE A 1 94 ? -18.091 6.425 24.593 1.00 47.69 94 PHE A O 1
ATOM 758 N N . GLY A 1 95 ? -16.928 6.886 22.757 1.00 51.34 95 GLY A N 1
ATOM 759 C CA . GLY A 1 95 ? -15.693 7.013 23.536 1.00 51.34 95 GLY A CA 1
ATOM 760 C C . GLY A 1 95 ? -14.400 7.100 22.736 1.00 51.34 95 GLY A C 1
ATOM 761 O O . GLY A 1 95 ? -14.359 6.809 21.543 1.00 51.34 95 GLY A O 1
ATOM 762 N N . SER A 1 96 ? -13.363 7.570 23.434 1.00 48.31 96 SER A N 1
ATOM 763 C CA . SER A 1 96 ? -12.025 7.883 22.935 1.00 48.31 96 SER A CA 1
ATOM 764 C C . SER A 1 96 ? -11.262 6.662 22.412 1.00 48.31 96 SER A C 1
ATOM 766 O O . SER A 1 96 ? -11.450 5.531 22.865 1.00 48.31 96 SER A O 1
ATOM 768 N N . ILE A 1 97 ? -10.348 6.902 21.470 1.00 54.66 97 ILE A N 1
ATOM 769 C CA . ILE A 1 97 ? -9.474 5.867 20.918 1.00 54.66 97 ILE A CA 1
ATOM 770 C C . ILE A 1 97 ? -8.201 5.786 21.771 1.00 54.66 97 ILE A C 1
ATOM 772 O O . ILE A 1 97 ? -7.477 6.765 21.922 1.00 54.66 97 ILE A O 1
ATOM 776 N N . VAL A 1 98 ? -7.916 4.611 22.336 1.00 56.03 98 VAL A N 1
ATOM 777 C CA . VAL A 1 98 ? -6.666 4.331 23.063 1.00 56.03 98 VAL A CA 1
ATOM 778 C C . VAL A 1 98 ? -5.758 3.513 22.140 1.00 56.03 98 VAL A C 1
ATOM 780 O O . VAL A 1 98 ? -6.066 2.343 21.899 1.00 56.03 98 VAL A O 1
ATOM 783 N N . PRO A 1 99 ? -4.651 4.058 21.603 1.00 58.72 99 PRO A N 1
ATOM 784 C CA . PRO A 1 99 ? -3.865 3.347 20.610 1.00 58.72 99 PRO A CA 1
ATOM 785 C C . PRO A 1 99 ? -2.745 2.561 21.279 1.00 58.72 99 PRO A C 1
ATOM 787 O O . PRO A 1 99 ? -1.702 3.087 21.661 1.00 58.72 99 PRO A O 1
ATOM 790 N N . ARG A 1 100 ? -2.950 1.252 21.365 1.00 53.62 100 ARG A N 1
ATOM 791 C CA . ARG A 1 100 ? -1.868 0.277 21.235 1.00 53.62 100 ARG A CA 1
ATOM 792 C C . ARG A 1 100 ? -2.342 -0.764 20.230 1.00 53.62 100 ARG A C 1
ATOM 794 O O . ARG A 1 100 ? -3.447 -1.276 20.422 1.00 53.62 100 ARG A O 1
ATOM 801 N N . PRO A 1 101 ? -1.565 -1.083 19.179 1.00 60.44 101 PRO A N 1
ATOM 802 C CA . PRO A 1 101 ? -1.878 -2.228 18.339 1.00 60.44 101 PRO A CA 1
ATOM 803 C C . PRO A 1 101 ? -2.046 -3.464 19.231 1.00 60.44 101 PRO A C 1
ATOM 805 O O . PRO A 1 101 ? -1.134 -3.826 19.973 1.00 60.44 101 PRO A O 1
ATOM 808 N N . ILE A 1 102 ? -3.231 -4.074 19.205 1.00 66.56 102 ILE A N 1
ATOM 809 C CA . ILE A 1 102 ? -3.515 -5.316 19.944 1.00 66.56 102 ILE A CA 1
ATOM 810 C C . ILE A 1 102 ? -3.093 -6.561 19.153 1.00 66.56 102 ILE A C 1
ATOM 812 O O . ILE A 1 102 ? -3.086 -7.665 19.687 1.00 66.56 102 ILE A O 1
ATOM 816 N N . GLY A 1 103 ? -2.741 -6.374 17.881 1.00 61.59 103 GLY A N 1
ATOM 817 C CA . GLY A 1 103 ? -2.269 -7.401 16.967 1.00 61.59 103 GLY A CA 1
ATOM 818 C C . GLY A 1 103 ? -1.921 -6.796 15.609 1.00 61.59 103 GLY A C 1
ATOM 819 O O . GLY A 1 103 ? -2.316 -5.669 15.306 1.00 61.59 103 GLY A O 1
ATOM 820 N N . TRP A 1 104 ? -1.187 -7.565 14.812 1.00 61.75 104 TRP A N 1
ATOM 821 C CA . TRP A 1 104 ? -0.830 -7.248 13.434 1.00 61.75 104 TRP A CA 1
ATOM 822 C C . TRP A 1 104 ? -1.392 -8.353 12.549 1.00 61.75 104 TRP A C 1
ATOM 824 O O . TRP A 1 104 ? -1.244 -9.533 12.870 1.00 61.75 104 TRP A O 1
ATOM 834 N N . LEU A 1 105 ? -2.069 -7.972 11.470 1.00 63.28 105 LEU A N 1
ATOM 835 C CA . LEU A 1 105 ? -2.533 -8.903 10.452 1.00 63.28 105 LEU A CA 1
ATOM 836 C C . LEU A 1 105 ? -1.753 -8.606 9.178 1.00 63.28 105 LEU A C 1
ATOM 838 O O . LEU A 1 105 ? -2.031 -7.617 8.508 1.00 63.28 105 LEU A O 1
ATOM 842 N N . ASP A 1 106 ? -0.785 -9.462 8.878 1.00 62.06 106 ASP A N 1
ATOM 843 C CA . ASP A 1 106 ? -0.050 -9.415 7.623 1.00 62.06 106 ASP A CA 1
ATOM 844 C C . ASP A 1 106 ? -0.719 -10.354 6.616 1.00 62.06 106 ASP A C 1
ATOM 846 O O . ASP A 1 106 ? -0.834 -11.564 6.833 1.00 62.06 106 ASP A O 1
ATOM 850 N N . LEU A 1 107 ? -1.205 -9.779 5.521 1.00 59.00 107 LEU A N 1
ATOM 851 C CA . LEU A 1 107 ? -1.773 -10.518 4.406 1.00 59.00 107 LEU A CA 1
ATOM 852 C C . LEU A 1 107 ? -0.813 -10.382 3.230 1.00 59.00 107 LEU A C 1
ATOM 854 O O . LEU A 1 107 ? -0.842 -9.378 2.534 1.00 59.00 107 LEU A O 1
ATOM 858 N N . PHE A 1 108 ? 0.011 -11.398 2.980 1.00 54.12 108 PHE A N 1
ATOM 859 C CA . PHE A 1 108 ? 0.943 -11.418 1.841 1.00 54.12 108 PHE A CA 1
ATOM 860 C C . PHE A 1 108 ? 1.934 -10.236 1.804 1.00 54.12 108 PHE A C 1
ATOM 862 O O . PHE A 1 108 ? 2.195 -9.710 0.726 1.00 54.12 108 PHE A O 1
ATOM 869 N N . GLY A 1 109 ? 2.451 -9.787 2.949 1.00 52.72 109 GLY A N 1
ATOM 870 C CA . GLY A 1 109 ? 3.349 -8.634 3.008 1.00 52.72 109 GLY A CA 1
ATOM 871 C C . GLY A 1 109 ? 2.624 -7.284 2.944 1.00 52.72 109 GLY A C 1
ATOM 872 O O . GLY A 1 109 ? 3.262 -6.239 2.843 1.00 52.72 109 GLY A O 1
ATOM 873 N N . MET A 1 110 ? 1.290 -7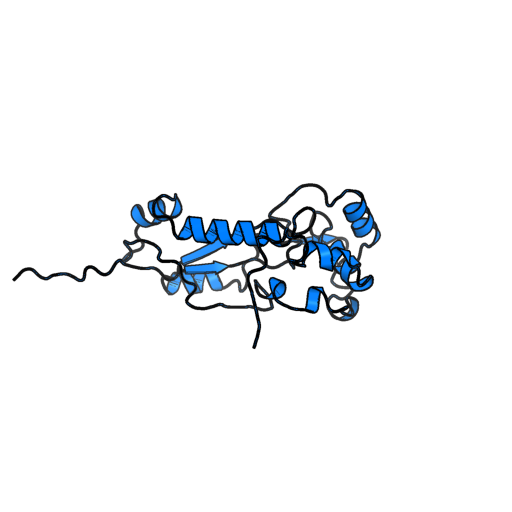.248 3.040 1.00 53.00 110 MET A N 1
ATOM 874 C CA . MET A 1 110 ? 0.527 -5.998 3.158 1.00 53.00 110 MET A CA 1
ATOM 875 C C . MET A 1 110 ? 0.842 -5.325 4.498 1.00 53.00 110 MET A C 1
ATOM 877 O O . MET A 1 110 ? 0.306 -5.691 5.541 1.00 53.00 110 MET A O 1
ATOM 881 N N . GLY A 1 111 ? 1.786 -4.383 4.463 1.00 49.94 111 GLY A N 1
ATOM 882 C CA . GLY A 1 111 ? 2.433 -3.786 5.636 1.00 49.94 111 GLY A CA 1
ATOM 883 C C . GLY A 1 111 ? 3.629 -4.592 6.164 1.00 49.94 111 GLY A C 1
ATOM 884 O O . GLY A 1 111 ? 4.523 -4.011 6.773 1.00 49.94 111 GLY A O 1
ATOM 885 N N . GLY A 1 112 ? 3.684 -5.902 5.893 1.00 48.47 112 GLY A N 1
ATOM 886 C CA . GLY A 1 112 ? 4.818 -6.774 6.211 1.00 48.47 112 GLY A CA 1
ATOM 887 C C . GLY A 1 112 ? 6.011 -6.605 5.274 1.00 48.47 112 GLY A C 1
ATOM 888 O O . GLY A 1 112 ? 7.143 -6.712 5.729 1.00 48.47 112 GLY A O 1
ATOM 889 N N . ASP A 1 113 ? 5.784 -6.242 4.006 1.00 58.16 113 ASP A N 1
ATOM 890 C CA . ASP A 1 113 ? 6.833 -5.993 3.013 1.00 58.16 113 ASP A CA 1
ATOM 891 C C . ASP A 1 113 ? 7.870 -5.011 3.547 1.00 58.16 113 ASP A C 1
ATOM 893 O O . ASP A 1 113 ? 9.057 -5.185 3.314 1.00 58.16 113 ASP A O 1
ATOM 897 N N . TRP A 1 114 ? 7.437 -4.021 4.325 1.00 60.94 114 TRP A N 1
ATOM 898 C CA . TRP A 1 114 ? 8.302 -3.008 4.927 1.00 60.94 114 TRP A CA 1
ATOM 899 C C . TRP A 1 114 ? 9.386 -3.599 5.838 1.00 60.94 114 TRP A C 1
ATOM 901 O O . TRP A 1 114 ? 10.392 -2.948 6.099 1.00 60.94 114 TRP A O 1
ATOM 911 N N . LEU A 1 115 ? 9.161 -4.808 6.355 1.00 56.81 115 LEU A N 1
ATOM 912 C CA . LEU A 1 115 ? 9.987 -5.477 7.356 1.00 56.81 115 LEU A CA 1
ATOM 913 C C . LEU A 1 115 ? 10.645 -6.756 6.827 1.00 56.81 115 LEU A C 1
ATOM 915 O O . LEU A 1 115 ? 11.362 -7.420 7.577 1.00 56.81 115 LEU A O 1
ATOM 919 N N . LEU A 1 116 ? 10.393 -7.126 5.569 1.00 61.84 116 LEU A N 1
ATOM 920 C CA . LEU A 1 116 ? 10.951 -8.333 4.974 1.00 61.84 116 LEU A CA 1
ATOM 921 C C . LEU A 1 116 ? 12.259 -8.033 4.241 1.00 61.84 116 LEU A C 1
ATOM 923 O O . LEU A 1 116 ? 12.417 -7.032 3.545 1.00 61.84 116 LEU A O 1
ATOM 927 N N . ASP A 1 117 ? 13.196 -8.966 4.347 1.00 63.78 117 ASP A N 1
ATOM 928 C CA . ASP A 1 117 ? 14.515 -8.880 3.730 1.00 63.78 117 ASP A CA 1
ATOM 929 C C . ASP A 1 117 ? 14.495 -9.087 2.204 1.00 63.78 117 ASP A C 1
ATOM 931 O O . ASP A 1 117 ? 15.503 -8.860 1.539 1.00 63.78 117 ASP A O 1
ATOM 935 N N . PHE A 1 118 ? 13.359 -9.448 1.597 1.00 66.56 118 PHE A N 1
ATOM 936 C CA . PHE A 1 118 ? 13.276 -9.629 0.142 1.00 66.56 118 PHE A CA 1
ATOM 937 C C . PHE A 1 118 ? 13.545 -8.337 -0.648 1.00 66.56 118 PHE A C 1
ATOM 939 O O . PHE A 1 118 ? 13.882 -8.410 -1.827 1.00 66.56 118 PHE A O 1
ATOM 946 N N . TRP A 1 119 ? 13.421 -7.156 -0.032 1.00 63.41 119 TRP A N 1
ATOM 947 C CA . TRP A 1 119 ? 13.814 -5.892 -0.669 1.00 63.41 119 TRP A CA 1
ATOM 948 C C . TRP A 1 119 ? 15.324 -5.735 -0.829 1.00 63.41 119 TRP A C 1
ATOM 950 O O . TRP A 1 119 ? 15.771 -4.964 -1.678 1.00 63.41 119 TRP A O 1
ATOM 960 N N . ILE A 1 120 ? 16.097 -6.434 0.001 1.00 63.91 120 ILE A N 1
ATOM 961 C CA . ILE A 1 120 ? 17.552 -6.281 0.110 1.00 63.91 120 ILE A CA 1
ATOM 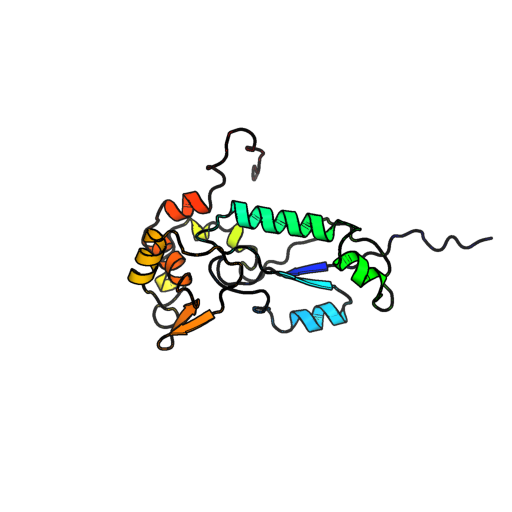962 C C . ILE A 1 120 ? 18.305 -7.546 -0.310 1.00 63.91 120 ILE A C 1
ATOM 964 O O . ILE A 1 120 ? 19.467 -7.478 -0.708 1.00 63.91 120 ILE A O 1
ATOM 968 N N . ASN A 1 121 ? 17.639 -8.695 -0.283 1.00 63.06 121 ASN A N 1
ATOM 969 C CA . ASN A 1 121 ? 18.144 -9.936 -0.837 1.00 63.06 121 ASN A CA 1
ATOM 970 C C . ASN A 1 121 ? 17.891 -9.918 -2.339 1.00 63.06 121 ASN A C 1
ATOM 972 O O . ASN A 1 121 ? 16.741 -9.844 -2.749 1.00 63.06 121 ASN A O 1
ATOM 976 N N . GLY A 1 122 ? 18.941 -9.989 -3.160 1.00 61.12 122 GLY A N 1
ATOM 977 C CA . GLY A 1 122 ? 18.788 -10.066 -4.613 1.00 61.12 122 GLY A CA 1
ATOM 978 C C . GLY A 1 122 ? 17.906 -11.254 -4.995 1.00 61.12 122 GLY A C 1
ATOM 979 O O . GLY A 1 122 ? 18.348 -12.403 -4.940 1.00 61.12 122 GLY A O 1
ATOM 980 N N . VAL A 1 123 ? 16.651 -10.979 -5.348 1.00 68.25 123 VAL A N 1
ATOM 981 C CA . VAL A 1 123 ? 15.699 -11.993 -5.800 1.00 68.25 123 VAL A CA 1
ATOM 982 C C . VAL A 1 123 ? 15.759 -12.068 -7.319 1.00 68.25 123 VAL A C 1
ATOM 984 O O . VAL A 1 123 ? 15.866 -11.050 -8.005 1.00 68.25 123 VAL A O 1
ATOM 987 N N . ASP A 1 124 ? 15.645 -13.280 -7.864 1.00 75.44 124 ASP A N 1
ATOM 988 C CA . ASP A 1 124 ? 15.357 -13.454 -9.285 1.00 75.44 124 ASP A CA 1
ATOM 989 C C . ASP A 1 124 ? 13.953 -12.910 -9.587 1.00 75.44 124 ASP A C 1
ATOM 991 O O . ASP A 1 124 ? 12.935 -13.588 -9.415 1.00 75.44 124 ASP A O 1
ATOM 995 N N . VAL A 1 125 ? 13.916 -11.641 -9.992 1.00 73.44 125 VAL A N 1
ATOM 996 C CA . VAL A 1 125 ? 12.678 -10.901 -10.222 1.00 73.44 125 VAL A CA 1
ATOM 997 C C . VAL A 1 125 ? 11.854 -11.482 -11.365 1.00 73.44 125 VAL A C 1
ATOM 999 O O . VAL A 1 125 ? 10.637 -11.360 -11.355 1.00 73.44 125 VAL A O 1
ATOM 1002 N N . GLU A 1 126 ? 12.481 -12.149 -12.335 1.00 74.94 126 GLU A N 1
ATOM 1003 C CA . GLU A 1 126 ? 11.760 -12.756 -13.458 1.00 74.94 126 GLU A CA 1
ATOM 1004 C C . GLU A 1 126 ? 11.012 -14.017 -13.019 1.00 74.94 126 GLU A C 1
ATOM 1006 O O . GLU A 1 126 ? 9.990 -14.374 -13.605 1.00 74.94 126 GLU A O 1
ATOM 1011 N N . ARG A 1 127 ? 11.470 -14.655 -11.936 1.00 77.69 127 ARG A N 1
ATOM 1012 C CA . ARG A 1 127 ? 10.774 -15.775 -11.305 1.00 77.69 127 ARG A CA 1
ATOM 1013 C C . ARG A 1 127 ? 9.625 -15.326 -10.403 1.00 77.69 127 ARG A C 1
ATOM 1015 O O . ARG A 1 127 ? 8.617 -16.025 -10.332 1.00 77.69 127 ARG A O 1
ATOM 1022 N N . THR A 1 128 ? 9.774 -14.214 -9.681 1.00 72.44 128 THR A N 1
ATOM 1023 C CA . THR A 1 128 ? 8.752 -13.736 -8.728 1.00 72.44 128 THR A CA 1
ATOM 1024 C C . THR A 1 128 ? 7.731 -12.785 -9.347 1.00 72.44 128 THR A C 1
ATOM 1026 O O . THR A 1 128 ? 6.593 -12.753 -8.887 1.00 72.44 128 THR A O 1
ATOM 1029 N N . MET A 1 129 ? 8.102 -12.069 -10.410 1.00 76.94 129 MET A N 1
ATOM 1030 C CA . MET A 1 129 ? 7.235 -11.207 -11.217 1.00 76.94 129 MET A CA 1
ATOM 1031 C C . MET A 1 129 ? 7.486 -11.468 -12.711 1.00 76.94 129 MET A C 1
ATOM 1033 O O . MET A 1 129 ? 8.295 -10.785 -13.347 1.00 76.94 129 MET A O 1
ATOM 1037 N N . PRO A 1 130 ? 6.791 -12.462 -13.287 1.00 78.31 130 PRO A N 1
ATOM 1038 C CA . PRO A 1 130 ? 6.999 -12.886 -14.666 1.00 78.31 130 PRO A CA 1
ATOM 1039 C C . PRO A 1 130 ? 6.821 -11.763 -15.706 1.00 78.31 130 PRO A C 1
ATOM 1041 O O . PRO A 1 130 ? 5.927 -10.914 -15.597 1.00 78.31 130 PRO A O 1
ATOM 1044 N N . LEU A 1 131 ? 7.679 -11.780 -16.735 1.00 80.06 131 LEU A N 1
ATOM 1045 C CA . LEU A 1 131 ? 7.736 -10.805 -17.841 1.00 80.06 131 LEU A CA 1
ATOM 1046 C C . LEU A 1 131 ? 6.474 -10.770 -18.717 1.00 80.06 131 LEU A C 1
ATOM 1048 O O . LEU A 1 131 ? 6.268 -9.812 -19.466 1.00 80.06 131 LEU A O 1
ATOM 1052 N N . ASP A 1 132 ? 5.676 -11.832 -18.694 1.00 84.94 132 ASP A N 1
ATOM 1053 C CA . ASP A 1 132 ? 4.406 -11.965 -19.407 1.00 84.94 132 ASP A CA 1
ATOM 1054 C C . ASP A 1 132 ? 3.242 -11.303 -18.657 1.00 84.94 132 ASP A C 1
ATOM 1056 O O . ASP A 1 132 ? 2.263 -10.920 -19.290 1.00 84.94 132 ASP A O 1
ATOM 1060 N N . ILE A 1 133 ? 3.373 -11.102 -17.341 1.00 85.06 133 ILE A N 1
ATOM 1061 C CA . ILE A 1 133 ? 2.332 -10.504 -16.491 1.00 85.06 133 ILE A CA 1
ATOM 1062 C C . ILE A 1 133 ? 2.660 -9.050 -16.137 1.00 85.06 133 ILE A C 1
ATOM 1064 O O . ILE A 1 133 ? 1.766 -8.210 -16.056 1.00 85.06 133 ILE A O 1
ATOM 1068 N N . THR A 1 134 ? 3.935 -8.733 -15.921 1.00 87.12 134 THR A N 1
ATOM 1069 C CA . THR A 1 134 ? 4.386 -7.421 -15.429 1.00 87.12 134 THR A CA 1
ATOM 1070 C C . THR A 1 134 ? 5.227 -6.698 -16.473 1.00 87.12 134 THR A C 1
ATOM 1072 O O . THR A 1 134 ? 5.988 -7.320 -17.217 1.00 87.12 134 THR A O 1
ATOM 1075 N N . LEU A 1 135 ? 5.078 -5.374 -16.579 1.00 90.31 135 LEU A N 1
ATOM 1076 C CA . LEU A 1 135 ? 5.895 -4.570 -17.485 1.00 90.31 135 LEU A CA 1
ATOM 1077 C C . LEU A 1 135 ? 7.286 -4.391 -16.870 1.00 90.31 135 LEU A C 1
ATOM 1079 O O . LEU A 1 135 ? 7.401 -3.943 -15.734 1.00 90.31 135 LEU A O 1
ATOM 1083 N N . HIS A 1 136 ? 8.329 -4.742 -17.625 1.00 89.69 136 HIS A N 1
ATOM 1084 C CA . HIS A 1 136 ? 9.732 -4.573 -17.232 1.00 89.69 136 HIS A CA 1
ATOM 1085 C C . HIS A 1 136 ? 10.396 -3.554 -18.163 1.00 89.69 136 HIS A C 1
ATOM 1087 O O . HIS A 1 136 ? 11.130 -3.913 -19.084 1.00 89.69 136 HIS A O 1
ATOM 1093 N N . ASP A 1 137 ? 10.117 -2.275 -17.944 1.00 91.31 137 ASP A N 1
ATOM 1094 C CA . ASP A 1 137 ? 10.709 -1.161 -18.685 1.00 91.31 137 ASP A CA 1
ATOM 1095 C C . ASP A 1 137 ? 11.894 -0.559 -17.913 1.00 91.31 137 ASP A C 1
ATOM 1097 O O . ASP A 1 137 ? 11.769 0.352 -17.088 1.00 91.31 137 ASP A O 1
ATOM 1101 N N . MET A 1 138 ? 13.085 -1.085 -18.200 1.00 89.38 138 MET A N 1
ATOM 1102 C CA . MET A 1 138 ? 14.333 -0.624 -17.588 1.00 89.38 138 MET A CA 1
ATOM 1103 C C . MET A 1 138 ? 14.713 0.801 -18.013 1.00 89.38 138 MET A C 1
ATOM 1105 O O . MET A 1 138 ? 15.350 1.512 -17.236 1.00 89.38 138 MET A O 1
ATOM 1109 N N . ALA A 1 139 ? 14.314 1.236 -19.214 1.00 93.25 139 ALA A N 1
ATOM 1110 C CA . ALA A 1 139 ? 14.584 2.591 -19.683 1.00 93.25 139 ALA A CA 1
ATOM 1111 C C . ALA A 1 139 ? 13.767 3.607 -18.877 1.00 93.25 139 ALA A C 1
ATOM 1113 O O . ALA A 1 139 ? 14.306 4.634 -18.456 1.00 93.25 139 ALA A O 1
ATOM 1114 N N . LYS A 1 140 ? 12.505 3.279 -18.573 1.00 93.12 140 LYS A N 1
ATOM 1115 C CA . LYS A 1 140 ? 11.670 4.096 -17.690 1.00 93.12 140 LYS A CA 1
ATOM 1116 C C . LYS A 1 140 ? 12.220 4.159 -16.268 1.00 93.12 140 LYS A C 1
ATOM 1118 O O . LYS A 1 140 ? 12.235 5.233 -15.669 1.00 93.12 140 LYS A O 1
ATOM 1123 N N . ALA A 1 141 ? 12.710 3.041 -15.730 1.00 90.25 141 ALA A N 1
ATOM 1124 C CA . ALA A 1 141 ? 13.369 3.041 -14.424 1.00 90.25 141 ALA A CA 1
ATOM 1125 C C . ALA A 1 141 ? 14.593 3.978 -14.405 1.00 90.25 141 ALA A C 1
ATOM 1127 O O . ALA A 1 141 ? 14.753 4.767 -13.473 1.00 90.25 141 ALA A O 1
ATOM 1128 N N . ASP A 1 142 ? 15.429 3.942 -15.448 1.00 90.06 142 ASP A N 1
ATOM 1129 C CA . ASP A 1 142 ? 16.604 4.814 -15.571 1.00 90.06 142 ASP A CA 1
ATOM 1130 C C . ASP A 1 142 ? 16.237 6.294 -15.703 1.00 90.06 142 ASP A C 1
ATOM 1132 O O . ASP A 1 142 ? 16.906 7.149 -15.121 1.00 90.06 142 ASP A O 1
ATOM 1136 N N . GLU A 1 143 ? 15.178 6.612 -16.445 1.00 92.88 143 GLU A N 1
ATOM 1137 C CA . GLU A 1 143 ? 14.626 7.966 -16.534 1.00 92.88 143 GLU A CA 1
ATOM 1138 C C . GLU A 1 143 ? 14.182 8.469 -15.153 1.00 92.88 143 GLU A C 1
ATOM 1140 O O . GLU A 1 143 ? 14.574 9.560 -14.734 1.00 92.88 143 GLU A O 1
ATOM 1145 N N . LEU A 1 144 ? 13.420 7.657 -14.413 1.00 89.38 144 LEU A N 1
ATOM 1146 C CA . LEU A 1 144 ? 12.950 7.998 -13.071 1.00 89.38 144 LEU A CA 1
ATOM 1147 C C . LEU A 1 144 ? 14.124 8.216 -12.110 1.00 89.38 144 LEU A C 1
ATOM 1149 O O . LEU A 1 144 ? 14.163 9.238 -11.433 1.00 89.38 144 LEU A O 1
ATOM 1153 N N . MET A 1 145 ? 15.124 7.331 -12.098 1.00 87.44 145 MET A N 1
ATOM 1154 C CA . MET A 1 145 ? 16.324 7.511 -11.268 1.00 87.44 145 MET A CA 1
ATOM 1155 C C . MET A 1 145 ? 17.106 8.784 -11.625 1.00 87.44 145 MET A C 1
ATOM 1157 O O . MET A 1 145 ? 17.548 9.495 -10.726 1.00 87.44 145 MET A O 1
ATOM 1161 N N . LYS A 1 146 ? 17.240 9.123 -12.915 1.00 88.81 146 LYS A N 1
ATOM 1162 C CA . LYS A 1 146 ? 17.929 10.349 -13.369 1.00 88.81 146 LYS A CA 1
ATOM 1163 C C . LYS A 1 146 ? 17.188 11.632 -13.002 1.00 88.81 146 LYS A C 1
ATOM 1165 O O . LYS A 1 146 ? 17.819 12.655 -12.765 1.00 88.81 146 LYS A O 1
ATOM 1170 N N . THR A 1 147 ? 15.861 11.582 -12.992 1.00 87.81 147 THR A N 1
ATOM 1171 C CA . THR A 1 147 ? 14.988 12.734 -12.712 1.00 87.81 147 THR A CA 1
ATOM 1172 C C . THR A 1 147 ? 14.643 12.882 -11.232 1.00 87.81 147 THR A C 1
ATOM 1174 O O . THR A 1 147 ? 13.917 13.802 -10.865 1.00 87.81 147 THR A O 1
ATOM 1177 N N . GLY A 1 148 ? 15.151 11.995 -10.372 1.00 85.06 148 GLY A N 1
ATOM 1178 C CA . GLY A 1 148 ? 14.851 12.029 -8.944 1.00 85.06 148 GLY A CA 1
ATOM 1179 C C . GLY A 1 148 ? 13.462 11.492 -8.587 1.00 85.06 148 GLY A C 1
ATOM 1180 O O . GLY A 1 148 ? 12.966 11.800 -7.517 1.00 85.06 148 GLY A O 1
ATOM 1181 N N . GLY A 1 149 ? 12.809 10.717 -9.460 1.00 83.56 149 GLY A N 1
ATOM 1182 C CA . GLY A 1 149 ? 11.542 10.029 -9.161 1.00 83.56 149 GLY A CA 1
ATOM 1183 C C . GLY A 1 149 ? 10.287 10.864 -9.406 1.00 83.56 149 GLY A C 1
ATOM 1184 O O . GLY A 1 149 ? 9.167 10.353 -9.307 1.00 83.56 149 GLY A O 1
ATOM 1185 N N . GLY A 1 150 ? 10.461 12.135 -9.771 1.00 87.31 150 GLY A N 1
ATOM 1186 C CA . GLY A 1 150 ? 9.371 13.070 -10.021 1.00 87.31 150 GLY A CA 1
ATOM 1187 C C . GLY A 1 150 ? 8.746 13.602 -8.730 1.00 87.31 150 GLY A C 1
ATOM 1188 O O . GLY A 1 150 ? 9.442 13.879 -7.760 1.00 87.31 150 GLY A O 1
ATOM 1189 N N . ALA A 1 151 ? 7.425 13.791 -8.729 1.00 90.50 151 ALA A N 1
ATOM 1190 C CA . ALA A 1 151 ? 6.700 14.364 -7.595 1.00 90.50 151 ALA A CA 1
ATOM 1191 C C . ALA A 1 151 ? 6.549 13.376 -6.424 1.00 90.50 151 ALA A C 1
ATOM 1193 O O . ALA A 1 151 ? 6.420 12.171 -6.627 1.00 90.50 151 ALA A O 1
ATOM 1194 N N . VAL A 1 152 ? 6.491 13.880 -5.190 1.00 93.56 152 VAL A N 1
ATOM 1195 C CA . VAL A 1 152 ? 6.026 13.084 -4.041 1.00 93.56 152 VAL A CA 1
ATOM 1196 C C . VAL A 1 152 ? 4.542 12.774 -4.243 1.00 93.56 152 VAL A C 1
ATOM 1198 O O . VAL A 1 152 ? 3.753 13.682 -4.492 1.00 93.56 152 VAL A O 1
ATOM 1201 N N . VAL A 1 153 ? 4.165 11.501 -4.138 1.00 94.75 153 VAL A N 1
ATOM 1202 C CA . VAL A 1 153 ? 2.778 11.033 -4.278 1.00 94.75 153 VAL A CA 1
ATOM 1203 C C . VAL A 1 153 ? 2.483 9.982 -3.217 1.00 94.75 153 VAL A C 1
ATOM 1205 O O . VAL A 1 153 ? 3.400 9.325 -2.725 1.00 94.75 153 VAL A O 1
ATOM 1208 N N . SER A 1 154 ? 1.210 9.829 -2.872 1.00 94.44 154 SER A N 1
ATOM 1209 C CA . SER A 1 154 ? 0.722 8.834 -1.909 1.00 94.44 154 SER A CA 1
ATOM 1210 C C . SER A 1 154 ? -0.281 7.850 -2.516 1.00 94.44 154 SER A C 1
ATOM 1212 O O . SER A 1 154 ? -0.809 6.988 -1.822 1.00 94.44 154 SER A O 1
ATOM 1214 N N . GLU A 1 155 ? -0.541 7.982 -3.817 1.00 94.12 155 GLU A N 1
ATOM 1215 C CA . GLU A 1 155 ? -1.375 7.075 -4.591 1.00 94.12 155 GLU A CA 1
ATOM 1216 C C . GLU A 1 155 ? -0.893 7.025 -6.042 1.00 94.12 155 GLU A C 1
ATOM 1218 O O . GLU A 1 155 ? -0.600 8.058 -6.647 1.00 94.12 155 GLU A O 1
ATOM 1223 N N . VAL A 1 156 ? -0.776 5.815 -6.587 1.00 92.88 156 VAL A N 1
ATOM 1224 C CA . VAL A 1 156 ? -0.505 5.560 -8.008 1.00 92.88 156 VAL A CA 1
ATOM 1225 C C . VAL A 1 156 ? -1.242 4.287 -8.389 1.00 92.88 156 VAL A C 1
ATOM 1227 O O . VAL A 1 156 ? -0.864 3.198 -7.959 1.00 92.88 156 VAL A O 1
ATOM 1230 N N . GLU A 1 157 ? -2.284 4.408 -9.202 1.00 90.19 157 GLU A N 1
ATOM 1231 C CA . GLU A 1 157 ? -3.085 3.253 -9.597 1.00 90.19 157 GLU A CA 1
ATOM 1232 C C . GLU A 1 157 ? -2.307 2.285 -10.496 1.00 90.19 157 GLU A C 1
ATOM 1234 O O . GLU A 1 157 ? -1.388 2.659 -11.239 1.00 90.19 157 GLU A O 1
ATOM 1239 N N . SER A 1 158 ? -2.687 1.009 -10.411 1.00 88.12 158 SER A N 1
ATOM 1240 C CA . SER A 1 158 ? -2.181 -0.015 -11.323 1.00 88.12 158 SER A CA 1
ATOM 1241 C C . SER A 1 158 ? -2.882 0.098 -12.673 1.00 88.12 158 SER A C 1
ATOM 1243 O O . SER A 1 158 ? -4.105 0.199 -12.743 1.00 88.12 158 SER A O 1
ATOM 1245 N N . VAL A 1 159 ? -2.115 0.016 -13.753 1.00 91.75 159 VAL A N 1
ATOM 1246 C CA . VAL A 1 159 ? -2.610 0.076 -15.130 1.00 91.75 159 VAL A CA 1
ATOM 1247 C C . VAL A 1 159 ? -2.041 -1.057 -15.968 1.00 91.75 159 VAL A C 1
ATOM 1249 O O . VAL A 1 159 ? -1.016 -1.654 -15.633 1.00 91.75 159 VAL A O 1
ATOM 1252 N N . LEU A 1 160 ? -2.719 -1.348 -17.077 1.00 91.94 160 LEU A N 1
ATOM 1253 C CA . LEU A 1 160 ? -2.251 -2.290 -18.084 1.00 91.94 160 LEU A CA 1
ATOM 1254 C C . LEU A 1 160 ? -1.672 -1.528 -19.273 1.00 91.94 160 LEU A C 1
ATOM 1256 O O . LEU A 1 160 ? -2.368 -0.736 -19.905 1.00 91.94 160 LEU A O 1
ATOM 1260 N N . VAL A 1 161 ? -0.416 -1.812 -19.598 1.00 90.25 161 VAL A N 1
ATOM 1261 C CA . VAL A 1 161 ? 0.260 -1.331 -20.807 1.00 90.25 161 VAL A CA 1
ATOM 1262 C C . VAL A 1 161 ? 0.656 -2.559 -21.610 1.00 90.25 161 VAL A C 1
ATOM 1264 O O . VAL A 1 161 ? 1.347 -3.436 -21.096 1.00 90.25 161 VAL A O 1
ATOM 1267 N N . ASP A 1 162 ? 0.148 -2.668 -22.838 1.00 90.50 162 ASP A N 1
ATOM 1268 C CA . ASP A 1 162 ? 0.355 -3.830 -23.716 1.00 90.50 162 ASP A CA 1
ATOM 1269 C C . ASP A 1 162 ? 0.034 -5.180 -23.043 1.00 90.50 162 ASP A C 1
ATOM 1271 O O . ASP A 1 162 ? 0.729 -6.180 -23.219 1.00 90.50 162 ASP A O 1
ATOM 1275 N N . GLY A 1 163 ? -1.029 -5.203 -22.230 1.00 91.50 163 GLY A N 1
ATOM 1276 C CA . GLY A 1 163 ? -1.479 -6.391 -21.496 1.00 91.50 163 GLY A CA 1
ATOM 1277 C C . GLY A 1 163 ? -0.680 -6.714 -20.230 1.00 91.50 163 GLY A C 1
ATOM 1278 O O . GLY A 1 163 ? -0.997 -7.695 -19.564 1.00 91.50 163 GLY A O 1
ATOM 1279 N N . LYS A 1 164 ? 0.310 -5.890 -19.867 1.00 91.44 164 LYS A N 1
ATOM 1280 C CA . LYS A 1 164 ? 1.173 -6.089 -18.698 1.00 91.44 164 LYS A CA 1
ATOM 1281 C C . LYS A 1 164 ? 0.894 -5.070 -17.599 1.00 91.44 164 LYS A C 1
ATOM 1283 O O . LYS A 1 164 ? 0.677 -3.892 -17.877 1.00 91.44 164 LYS A O 1
ATOM 1288 N N . VAL A 1 165 ? 0.943 -5.515 -16.348 1.00 88.12 165 VAL A N 1
ATOM 1289 C CA . VAL A 1 165 ? 0.699 -4.686 -15.160 1.00 88.12 165 VAL A CA 1
ATOM 1290 C C . VAL A 1 165 ? 1.884 -3.760 -14.887 1.00 88.12 165 VAL A C 1
ATOM 1292 O O . VAL A 1 165 ? 3.038 -4.192 -14.875 1.00 88.12 165 VAL A O 1
ATOM 1295 N N . THR A 1 166 ? 1.587 -2.487 -14.633 1.00 89.94 166 THR A N 1
ATOM 1296 C CA . THR A 1 166 ? 2.513 -1.460 -14.135 1.00 89.94 166 THR A CA 1
ATOM 1297 C C . THR A 1 166 ? 1.741 -0.405 -13.334 1.00 89.94 166 THR A C 1
ATOM 1299 O O . THR A 1 166 ? 0.546 -0.563 -13.109 1.00 89.94 166 THR A O 1
ATOM 1302 N N . GLY A 1 167 ? 2.396 0.670 -12.893 1.00 89.31 167 GLY A N 1
ATOM 1303 C CA . GLY A 1 167 ? 1.720 1.862 -12.362 1.00 89.31 167 GLY A CA 1
ATOM 1304 C C . GLY A 1 167 ? 1.671 2.991 -13.387 1.00 89.31 167 GLY A C 1
ATOM 1305 O O . GLY A 1 167 ? 2.542 3.054 -14.254 1.00 89.31 167 GLY A O 1
ATOM 1306 N N . GLU A 1 168 ? 0.722 3.920 -13.256 1.00 90.56 168 GLU A N 1
ATOM 1307 C CA . GLU A 1 168 ? 0.571 5.079 -14.165 1.00 90.56 168 GLU A CA 1
ATOM 1308 C C . GLU A 1 168 ? 1.869 5.875 -14.371 1.00 90.56 168 GLU A C 1
ATOM 1310 O O . GLU A 1 168 ? 2.163 6.347 -15.467 1.00 90.56 168 GLU A O 1
ATOM 1315 N N . LEU A 1 169 ? 2.687 5.984 -13.321 1.00 90.75 169 LEU A N 1
ATOM 1316 C CA . LEU A 1 169 ? 3.966 6.699 -13.357 1.00 90.75 169 LEU A CA 1
ATOM 1317 C C . LEU A 1 169 ? 5.154 5.822 -13.792 1.00 90.75 169 LEU A C 1
ATOM 1319 O O . LEU A 1 169 ? 6.292 6.289 -13.834 1.00 90.75 169 LEU A O 1
ATOM 1323 N N . GLY A 1 170 ? 4.925 4.536 -14.065 1.00 89.69 170 GLY A N 1
ATOM 1324 C CA . GLY A 1 170 ? 5.968 3.557 -14.377 1.00 89.69 170 GLY A CA 1
ATOM 1325 C C . GLY A 1 170 ? 6.863 3.189 -13.189 1.00 89.69 170 GLY A C 1
ATOM 1326 O O . GLY A 1 170 ? 7.901 2.561 -13.388 1.00 89.69 170 GLY A O 1
ATOM 1327 N N . ARG A 1 171 ? 6.485 3.557 -11.956 1.00 87.88 171 ARG A N 1
ATOM 1328 C CA . ARG A 1 171 ? 7.298 3.348 -10.740 1.00 87.88 171 ARG A CA 1
ATOM 1329 C C . ARG A 1 171 ? 7.507 1.892 -10.367 1.00 87.88 171 ARG A C 1
ATOM 1331 O O . ARG A 1 171 ? 8.521 1.571 -9.762 1.00 87.88 171 ARG A O 1
ATOM 1338 N N . PHE A 1 172 ? 6.611 1.006 -10.787 1.00 86.31 172 PHE A N 1
ATOM 1339 C CA . PHE A 1 172 ? 6.789 -0.431 -10.591 1.00 86.31 172 PHE A CA 1
ATOM 1340 C C . PHE A 1 172 ? 8.097 -0.949 -11.227 1.00 86.31 172 PHE A C 1
ATOM 1342 O O . PHE A 1 172 ? 8.742 -1.847 -10.688 1.00 86.31 172 PHE A O 1
ATOM 1349 N N . ASN A 1 173 ? 8.569 -0.304 -12.304 1.00 87.75 173 ASN A N 1
ATOM 1350 C CA . ASN A 1 173 ? 9.843 -0.633 -12.946 1.00 87.75 173 ASN A CA 1
ATOM 1351 C C . ASN A 1 173 ? 11.073 -0.339 -12.068 1.00 87.75 173 ASN A C 1
ATOM 1353 O O . ASN A 1 173 ? 12.122 -0.948 -12.278 1.00 87.75 173 ASN A O 1
ATOM 1357 N N . LEU A 1 174 ? 10.971 0.568 -11.087 1.00 85.75 174 LEU A N 1
ATOM 1358 C CA . LEU A 1 174 ? 12.073 0.867 -10.166 1.00 85.75 174 LEU A CA 1
ATOM 1359 C C . LEU A 1 174 ? 12.425 -0.353 -9.319 1.00 85.75 174 LEU A C 1
ATOM 1361 O O . LEU A 1 174 ? 13.600 -0.687 -9.206 1.00 85.75 174 LEU A O 1
ATOM 1365 N N . TRP A 1 175 ? 11.422 -1.066 -8.801 1.00 81.31 175 TRP A N 1
ATOM 1366 C CA . TRP A 1 175 ? 11.650 -2.290 -8.034 1.00 81.31 175 TRP A CA 1
ATOM 1367 C C . TRP A 1 175 ? 12.365 -3.356 -8.858 1.00 81.31 175 TRP A C 1
ATOM 1369 O O . TRP A 1 175 ? 13.364 -3.916 -8.412 1.00 81.31 175 TRP A O 1
ATOM 1379 N N . ILE A 1 176 ? 11.905 -3.573 -10.093 1.00 82.25 176 ILE A N 1
ATOM 1380 C CA . ILE A 1 176 ? 12.526 -4.518 -11.026 1.00 82.25 176 ILE A CA 1
ATOM 1381 C C . ILE A 1 176 ? 13.990 -4.140 -11.258 1.00 82.25 176 ILE A C 1
ATOM 1383 O O . ILE A 1 176 ? 14.878 -4.995 -11.196 1.00 82.25 176 ILE A O 1
ATOM 1387 N N . ALA A 1 177 ? 14.258 -2.852 -11.483 1.00 82.75 177 ALA A N 1
ATOM 1388 C CA . ALA A 1 177 ? 15.608 -2.367 -11.700 1.00 82.75 177 ALA A CA 1
ATOM 1389 C C . ALA A 1 177 ? 16.502 -2.521 -10.464 1.00 82.75 177 ALA A C 1
ATOM 1391 O O . ALA A 1 177 ? 17.654 -2.932 -10.607 1.00 82.75 177 ALA A O 1
ATOM 1392 N N . TRP A 1 178 ? 15.988 -2.235 -9.268 1.00 80.75 178 TRP A N 1
ATOM 1393 C CA . TRP A 1 178 ? 16.733 -2.372 -8.017 1.00 80.75 178 TRP A CA 1
ATOM 1394 C C . TRP A 1 178 ? 17.091 -3.825 -7.713 1.00 80.75 178 TRP A C 1
ATOM 1396 O O . TRP A 1 178 ? 18.247 -4.104 -7.390 1.00 80.75 178 TRP A O 1
ATOM 1406 N N . GLN A 1 179 ? 16.143 -4.746 -7.909 1.00 77.56 179 GLN A N 1
ATOM 1407 C CA . GLN A 1 179 ? 16.355 -6.182 -7.726 1.00 77.56 179 GLN A CA 1
ATOM 1408 C C . GLN A 1 179 ? 17.387 -6.733 -8.716 1.00 77.56 179 GLN A C 1
ATOM 1410 O O . GLN A 1 179 ? 18.368 -7.352 -8.307 1.00 77.56 179 GLN A O 1
ATOM 1415 N N . LYS A 1 180 ? 17.249 -6.428 -10.019 1.00 77.31 180 LYS A N 1
ATOM 1416 C CA . LYS A 1 180 ? 18.201 -6.885 -11.053 1.00 77.31 180 LYS A CA 1
ATOM 1417 C C . LYS A 1 180 ? 19.622 -6.371 -10.842 1.00 77.31 180 LYS A C 1
ATOM 1419 O O . LYS A 1 180 ? 20.577 -7.021 -11.259 1.00 77.31 180 LYS A O 1
ATOM 1424 N N . ARG A 1 181 ? 19.772 -5.182 -10.258 1.00 76.00 181 ARG A N 1
ATOM 1425 C CA . ARG A 1 181 ? 21.072 -4.515 -10.109 1.00 76.00 181 ARG A CA 1
ATOM 1426 C C . ARG A 1 181 ? 21.726 -4.755 -8.753 1.00 76.00 181 ARG A C 1
ATOM 1428 O O . ARG A 1 181 ? 22.837 -4.265 -8.566 1.00 76.00 181 ARG A O 1
ATOM 1435 N N . ALA A 1 182 ? 21.051 -5.440 -7.821 1.00 63.38 182 ALA A N 1
ATOM 1436 C CA . ALA A 1 182 ? 21.457 -5.525 -6.413 1.00 63.38 182 ALA A CA 1
ATOM 1437 C C . ALA A 1 182 ? 21.902 -4.150 -5.866 1.00 63.38 182 ALA A C 1
ATOM 1439 O O . ALA A 1 182 ? 22.905 -4.021 -5.164 1.00 63.38 182 ALA A O 1
ATOM 1440 N N . SER A 1 183 ? 21.229 -3.081 -6.307 1.00 54.62 183 SER A N 1
ATOM 1441 C CA . SER A 1 183 ? 21.778 -1.733 -6.196 1.00 54.62 183 SER A CA 1
ATOM 1442 C C . SER A 1 183 ? 21.654 -1.203 -4.771 1.00 54.62 183 SER A C 1
ATOM 1444 O O . SER A 1 183 ? 20.556 -1.181 -4.216 1.00 54.62 183 SER A O 1
ATOM 1446 N N . SER A 1 184 ? 22.749 -0.660 -4.233 1.00 48.66 184 SER A N 1
ATOM 1447 C CA . SER A 1 184 ? 22.810 0.029 -2.933 1.00 48.66 184 SER A CA 1
ATOM 1448 C C . SER A 1 184 ? 21.856 1.223 -2.801 1.00 48.66 184 SER A C 1
ATOM 1450 O O . SER A 1 184 ? 21.631 1.692 -1.692 1.00 48.66 184 SER A O 1
ATOM 1452 N N . LEU A 1 185 ? 21.261 1.696 -3.904 1.00 48.41 185 LEU A N 1
ATOM 1453 C CA . LEU A 1 185 ? 20.204 2.706 -3.886 1.00 48.41 185 LEU A CA 1
ATOM 1454 C C . LEU A 1 185 ? 18.981 2.209 -3.096 1.00 48.41 185 LEU A C 1
ATOM 1456 O O . LEU A 1 185 ? 18.450 2.939 -2.269 1.00 48.41 185 LEU A O 1
ATOM 1460 N N . ALA A 1 186 ? 18.585 0.941 -3.271 1.00 51.56 186 ALA A N 1
ATOM 1461 C CA . ALA A 1 186 ? 17.540 0.334 -2.447 1.00 51.56 186 ALA A CA 1
ATOM 1462 C C . ALA A 1 186 ? 17.944 0.365 -0.967 1.00 51.56 186 ALA A C 1
ATOM 1464 O O . ALA A 1 186 ? 17.158 0.781 -0.126 1.00 51.56 186 ALA A O 1
ATOM 1465 N N . MET A 1 187 ? 19.208 0.051 -0.663 1.00 49.25 187 MET A N 1
ATOM 1466 C CA . MET A 1 187 ? 19.733 0.110 0.702 1.00 49.25 187 MET A CA 1
ATOM 1467 C C . MET A 1 187 ? 19.735 1.529 1.281 1.00 49.25 187 MET A C 1
ATOM 1469 O O . MET A 1 187 ? 19.428 1.663 2.447 1.00 49.25 187 MET A O 1
ATOM 1473 N N . SER A 1 188 ? 20.016 2.598 0.531 1.00 53.38 188 SER A N 1
ATOM 1474 C CA . SER A 1 188 ? 20.002 3.962 1.097 1.00 53.38 188 SER A CA 1
ATOM 1475 C C . SER A 1 188 ? 18.599 4.538 1.306 1.00 53.38 188 SER A C 1
ATOM 1477 O O . SER A 1 188 ? 18.430 5.411 2.147 1.00 53.38 188 SER A O 1
ATOM 1479 N N . TYR A 1 189 ? 17.603 4.083 0.536 1.00 54.91 189 TYR A N 1
ATOM 1480 C CA . TYR A 1 189 ? 16.201 4.496 0.710 1.00 54.91 189 TYR A CA 1
ATOM 1481 C C . TYR A 1 189 ? 15.428 3.606 1.694 1.00 54.91 189 TYR A C 1
ATOM 1483 O O . TYR A 1 189 ? 14.370 4.019 2.171 1.00 54.91 189 TYR A O 1
ATOM 1491 N N . LEU A 1 190 ? 15.952 2.409 1.988 1.00 53.75 190 LEU A N 1
ATOM 1492 C CA . LEU A 1 190 ? 15.372 1.435 2.916 1.00 53.75 190 LEU A CA 1
ATOM 1493 C C . LEU A 1 190 ? 16.170 1.273 4.223 1.00 53.75 190 LEU A C 1
ATOM 1495 O O . LEU A 1 190 ? 15.621 0.737 5.183 1.00 53.75 190 LEU A O 1
ATOM 1499 N N . SER A 1 191 ? 17.441 1.694 4.298 1.00 48.25 191 SER A N 1
ATOM 1500 C CA . SER A 1 191 ? 18.231 1.607 5.533 1.00 48.25 191 SER A CA 1
ATOM 1501 C C . SER A 1 191 ? 18.028 2.829 6.417 1.00 48.25 191 SER A C 1
ATOM 1503 O O . SER A 1 191 ? 18.062 3.978 5.987 1.00 48.25 191 SER A O 1
ATOM 1505 N N . LEU A 1 192 ? 17.904 2.548 7.710 1.00 46.66 192 LEU A N 1
ATOM 1506 C CA . LEU A 1 192 ? 17.871 3.525 8.796 1.00 46.66 192 LEU A CA 1
ATOM 1507 C C . LEU A 1 192 ? 19.247 4.184 9.049 1.00 46.66 192 LEU A C 1
ATOM 1509 O O . LEU A 1 192 ? 19.410 4.902 10.031 1.00 46.66 192 LEU A O 1
ATOM 1513 N N . GLU A 1 193 ? 20.274 3.908 8.235 1.00 42.47 193 GLU A N 1
ATOM 1514 C CA . GLU A 1 193 ? 21.656 4.346 8.490 1.00 42.47 193 GLU A CA 1
ATOM 1515 C C . GLU A 1 193 ? 21.970 5.758 7.970 1.00 42.47 193 GLU A C 1
ATOM 1517 O O . GLU A 1 193 ? 23.028 6.298 8.288 1.00 42.47 193 GLU A O 1
ATOM 1522 N N . SER A 1 194 ? 21.052 6.414 7.254 1.00 43.69 194 SER A N 1
ATOM 1523 C CA . SER A 1 194 ? 21.173 7.836 6.884 1.00 43.69 194 SER A CA 1
ATOM 1524 C C . SER A 1 194 ? 20.929 8.810 8.053 1.00 43.69 194 SER A C 1
ATOM 1526 O O . SER A 1 194 ? 20.809 10.017 7.844 1.00 43.69 194 SER A O 1
ATOM 1528 N N . GLN A 1 195 ? 20.851 8.310 9.289 1.00 41.94 195 GLN A N 1
ATOM 1529 C CA . GLN A 1 195 ? 20.500 9.075 10.485 1.00 41.94 195 GLN A CA 1
ATOM 1530 C C . GLN A 1 195 ? 21.731 9.757 11.128 1.00 41.94 195 GLN A C 1
ATOM 1532 O O . GLN A 1 195 ? 22.754 9.101 11.342 1.00 41.94 195 GLN A O 1
ATOM 1537 N N . PRO A 1 196 ? 21.649 11.042 11.533 1.00 37.91 196 PRO A N 1
ATOM 1538 C CA . PRO A 1 196 ? 22.580 11.602 12.511 1.00 37.91 196 PRO A CA 1
ATOM 1539 C C . PRO A 1 196 ? 22.473 10.841 13.846 1.00 37.91 196 PRO A C 1
ATOM 1541 O O . PRO A 1 196 ? 21.411 10.337 14.209 1.00 37.91 196 PRO A O 1
ATOM 1544 N N . ASP A 1 197 ? 23.582 10.761 14.590 1.00 38.75 197 ASP A N 1
ATOM 1545 C CA . ASP A 1 197 ? 23.797 9.865 15.747 1.00 38.75 197 ASP A CA 1
ATOM 1546 C C . ASP A 1 197 ? 22.736 9.909 16.873 1.00 38.75 197 ASP A C 1
ATOM 1548 O O . ASP A 1 197 ? 22.719 9.036 17.741 1.00 38.75 197 ASP A O 1
ATOM 1552 N N . SER A 1 198 ? 21.825 10.882 16.873 1.00 34.28 198 SER A N 1
ATOM 1553 C CA . SER A 1 198 ? 20.801 11.075 17.904 1.00 34.28 198 SER A CA 1
ATOM 1554 C C . SER A 1 198 ? 19.603 10.111 17.842 1.00 34.28 198 SER A C 1
ATOM 1556 O O . SER A 1 198 ? 18.808 10.108 18.782 1.00 34.28 198 SER A O 1
ATOM 1558 N N . LEU A 1 199 ? 19.465 9.277 16.801 1.00 35.78 199 LEU A N 1
ATOM 1559 C CA . LEU A 1 199 ? 18.302 8.387 16.601 1.00 35.78 199 LEU A CA 1
ATOM 1560 C C . LEU A 1 199 ? 18.616 6.875 16.595 1.00 35.78 199 LEU A C 1
ATOM 1562 O O . LEU A 1 199 ? 17.730 6.064 16.331 1.00 35.78 199 LEU A O 1
ATOM 1566 N N . LYS A 1 200 ? 19.831 6.463 16.993 1.00 34.72 200 LYS A N 1
ATOM 1567 C CA . LYS A 1 200 ? 20.275 5.051 17.109 1.00 34.72 200 LYS A CA 1
ATOM 1568 C C . LYS A 1 200 ? 19.640 4.265 18.279 1.00 34.72 200 LYS A C 1
ATOM 1570 O O . LYS A 1 200 ? 20.332 3.548 19.005 1.00 34.72 200 LYS A O 1
ATOM 1575 N N . TYR A 1 201 ? 18.327 4.348 18.488 1.00 31.45 201 TYR A N 1
ATOM 1576 C CA . TYR A 1 201 ? 17.643 3.507 19.477 1.00 31.45 201 TYR A CA 1
ATOM 1577 C C . TYR A 1 201 ? 17.107 2.208 18.856 1.00 31.45 201 TYR A C 1
ATOM 1579 O O . TYR A 1 201 ? 16.019 2.163 18.300 1.00 31.45 201 TYR A O 1
ATOM 1587 N N . ARG A 1 202 ? 17.920 1.153 19.022 1.00 33.97 202 ARG A N 1
ATOM 1588 C CA . ARG A 1 202 ? 17.584 -0.274 19.228 1.00 33.97 202 ARG A CA 1
ATOM 1589 C C . ARG A 1 202 ? 16.300 -0.822 18.578 1.00 33.97 202 ARG A C 1
ATOM 1591 O O . ARG A 1 202 ? 15.219 -0.701 19.146 1.00 33.97 202 ARG A O 1
ATOM 1598 N N . ILE A 1 203 ? 16.494 -1.710 17.602 1.00 27.72 203 ILE A N 1
ATOM 1599 C CA . ILE A 1 203 ? 15.814 -3.014 17.594 1.00 27.72 203 ILE A CA 1
ATOM 1600 C C . ILE A 1 203 ? 16.908 -4.088 17.553 1.00 27.72 203 ILE A C 1
ATOM 1602 O O . ILE A 1 203 ? 17.489 -4.378 16.516 1.00 27.72 203 ILE A O 1
ATOM 1606 N N . SER A 1 204 ? 17.239 -4.623 18.727 1.00 24.62 204 SER A N 1
ATOM 1607 C CA . SER A 1 204 ? 17.992 -5.869 18.866 1.00 24.62 204 SER A CA 1
ATOM 1608 C C . SER A 1 204 ? 16.965 -6.989 18.794 1.00 24.62 204 SER A C 1
ATOM 1610 O O . SER A 1 204 ? 16.206 -7.163 19.747 1.00 24.62 204 SER A O 1
ATOM 1612 N N . LEU A 1 205 ? 16.921 -7.718 17.683 1.00 26.81 205 LEU A N 1
ATOM 1613 C CA . LEU A 1 205 ? 16.260 -9.018 17.649 1.00 26.81 205 LEU A CA 1
ATOM 1614 C C . LEU A 1 205 ? 17.170 -9.993 18.405 1.00 26.81 205 LEU A C 1
ATOM 1616 O O . LEU A 1 205 ? 18.336 -10.154 18.047 1.00 26.81 205 LEU A O 1
ATOM 1620 N N . GLY A 1 206 ? 16.663 -10.511 19.524 1.00 31.12 206 GLY A N 1
ATOM 1621 C CA . GLY A 1 206 ? 17.242 -11.676 20.192 1.00 31.12 206 GLY A CA 1
ATOM 1622 C C . GLY A 1 206 ? 16.928 -12.956 19.436 1.00 31.12 206 GLY A C 1
ATOM 1623 O O . GLY A 1 206 ? 15.979 -12.934 18.619 1.00 31.12 206 GLY A O 1
#